Protein AF-A0A154MP81-F1 (afdb_monomer)

InterPro domains:
  IPR009908 Methylamine utilisation protein, MauE [PF07291] (1-141)

Structure (mmCIF, N/CA/C/O backbone):
data_AF-A0A154MP81-F1
#
_entry.id   AF-A0A154MP81-F1
#
loop_
_atom_site.group_PDB
_atom_site.id
_atom_site.type_symbol
_atom_site.label_atom_id
_atom_site.label_alt_id
_atom_site.label_comp_id
_atom_site.label_asym_id
_atom_site.label_entity_id
_atom_site.label_seq_id
_atom_site.pdbx_PDB_ins_code
_atom_site.Cartn_x
_atom_site.Cartn_y
_atom_site.Cartn_z
_atom_site.occupancy
_atom_site.B_iso_or_equiv
_atom_site.auth_seq_id
_atom_site.auth_comp_id
_atom_site.auth_asym_id
_atom_site.auth_atom_id
_atom_site.pdbx_PDB_model_num
ATOM 1 N N . MET A 1 1 ? 5.825 -8.573 -18.920 1.00 70.44 1 MET A N 1
ATOM 2 C CA . MET A 1 1 ? 5.662 -8.966 -17.498 1.00 70.44 1 MET A CA 1
ATOM 3 C C . MET A 1 1 ? 6.400 -8.039 -16.532 1.00 70.44 1 MET A C 1
ATOM 5 O O . MET A 1 1 ? 5.800 -7.640 -15.541 1.00 70.44 1 MET A O 1
ATOM 9 N N . ALA A 1 2 ? 7.624 -7.588 -16.840 1.00 75.81 2 ALA A N 1
ATOM 10 C CA . ALA A 1 2 ? 8.354 -6.609 -16.018 1.00 75.81 2 ALA A CA 1
ATOM 11 C C . ALA A 1 2 ? 7.554 -5.317 -15.723 1.00 75.81 2 ALA A C 1
ATOM 13 O O . ALA A 1 2 ? 7.508 -4.859 -14.582 1.00 75.81 2 ALA A O 1
ATOM 14 N N . TYR A 1 3 ? 6.820 -4.788 -16.708 1.00 82.56 3 TYR A N 1
ATOM 15 C CA . TYR A 1 3 ? 5.994 -3.582 -16.540 1.00 82.56 3 TYR A CA 1
ATOM 16 C C . TYR A 1 3 ? 4.878 -3.734 -15.495 1.00 82.56 3 TYR A C 1
ATOM 18 O O . TYR A 1 3 ? 4.596 -2.792 -14.761 1.00 82.56 3 TYR A O 1
ATOM 26 N N . VAL A 1 4 ? 4.285 -4.928 -15.369 1.00 83.44 4 VAL A N 1
ATOM 27 C CA . VAL A 1 4 ? 3.242 -5.212 -14.365 1.00 83.44 4 VAL A CA 1
ATOM 28 C C . VAL A 1 4 ? 3.833 -5.171 -12.958 1.00 83.44 4 VAL A C 1
ATOM 30 O O . VAL A 1 4 ? 3.232 -4.588 -12.059 1.00 83.44 4 VAL A O 1
ATOM 33 N N . SER A 1 5 ? 5.035 -5.726 -12.769 1.00 81.75 5 SER A N 1
ATOM 34 C CA . SER A 1 5 ? 5.730 -5.644 -11.480 1.00 81.75 5 SER A CA 1
ATOM 35 C C . SER A 1 5 ? 6.155 -4.216 -11.128 1.00 81.75 5 SER A C 1
ATOM 37 O O . SER A 1 5 ? 6.008 -3.818 -9.979 1.00 81.75 5 SER A O 1
ATOM 39 N N . VAL A 1 6 ? 6.592 -3.411 -12.106 1.00 84.81 6 VAL A N 1
ATOM 40 C CA . VAL A 1 6 ? 6.926 -1.991 -11.889 1.00 84.81 6 VAL A CA 1
ATOM 41 C C . VAL A 1 6 ? 5.684 -1.198 -11.491 1.00 84.81 6 VAL A C 1
ATOM 43 O O . VAL A 1 6 ? 5.717 -0.470 -10.500 1.00 84.81 6 VAL A O 1
ATOM 46 N N . PHE A 1 7 ? 4.578 -1.383 -12.216 1.00 87.50 7 PHE A N 1
ATOM 47 C CA . PHE A 1 7 ? 3.288 -0.779 -11.892 1.00 87.50 7 PHE A CA 1
ATOM 48 C C . PHE A 1 7 ? 2.837 -1.149 -10.472 1.00 87.50 7 PHE A C 1
ATOM 50 O O . PHE A 1 7 ? 2.514 -0.262 -9.682 1.00 87.50 7 PHE A O 1
ATOM 57 N N . ALA A 1 8 ? 2.860 -2.441 -10.126 1.00 86.56 8 ALA A N 1
ATOM 58 C CA . ALA A 1 8 ? 2.446 -2.926 -8.812 1.00 86.56 8 ALA A CA 1
ATOM 59 C C . ALA A 1 8 ? 3.336 -2.369 -7.690 1.00 86.56 8 ALA A C 1
ATOM 61 O O . ALA A 1 8 ? 2.818 -1.878 -6.689 1.00 86.56 8 ALA A O 1
ATOM 62 N N . SER A 1 9 ? 4.660 -2.376 -7.868 1.00 85.62 9 SER A N 1
ATOM 63 C CA . SER A 1 9 ? 5.605 -1.830 -6.888 1.00 85.62 9 SER A CA 1
ATOM 64 C C . SER A 1 9 ? 5.424 -0.327 -6.685 1.00 85.62 9 SER A C 1
ATOM 66 O O . SER A 1 9 ? 5.384 0.127 -5.541 1.00 85.62 9 SER A O 1
ATOM 68 N N . ALA A 1 10 ? 5.267 0.441 -7.767 1.00 86.69 10 ALA A N 1
ATOM 69 C CA . ALA A 1 10 ? 5.036 1.881 -7.692 1.00 86.69 10 ALA A CA 1
ATOM 70 C C . ALA A 1 10 ? 3.702 2.199 -7.002 1.00 86.69 10 ALA A C 1
ATOM 72 O O . ALA A 1 10 ? 3.657 3.017 -6.083 1.00 86.69 10 ALA A O 1
ATOM 73 N N . LEU A 1 11 ? 2.626 1.511 -7.394 1.00 87.06 11 LEU A N 1
ATOM 74 C CA . LEU A 1 11 ? 1.298 1.710 -6.825 1.00 87.06 11 LEU A CA 1
ATOM 75 C C . LEU A 1 11 ? 1.266 1.334 -5.339 1.00 87.06 11 LEU A C 1
ATOM 77 O O . LEU A 1 11 ? 0.904 2.158 -4.501 1.00 87.06 11 LEU A O 1
ATOM 81 N N . CYS A 1 12 ? 1.671 0.111 -4.987 1.00 86.62 12 CYS A N 1
ATOM 82 C CA . CYS A 1 12 ? 1.646 -0.366 -3.604 1.00 86.62 12 CYS A CA 1
ATOM 83 C C . CYS A 1 12 ? 2.613 0.425 -2.715 1.00 86.62 12 CYS A C 1
ATOM 85 O O . CYS A 1 12 ? 2.244 0.804 -1.602 1.00 86.62 12 CYS A O 1
ATOM 87 N N . GLY A 1 13 ? 3.821 0.716 -3.208 1.00 85.81 13 GLY A N 1
ATOM 88 C CA . GLY A 1 13 ? 4.826 1.493 -2.487 1.00 85.81 13 GLY A CA 1
ATOM 89 C C . GLY A 1 13 ? 4.348 2.908 -2.175 1.00 85.81 13 GLY A C 1
ATOM 90 O O . GLY A 1 13 ? 4.430 3.340 -1.025 1.00 85.81 13 GLY A O 1
ATOM 91 N N . LEU A 1 14 ? 3.774 3.609 -3.158 1.00 84.88 14 LEU A N 1
ATOM 92 C CA . LEU A 1 14 ? 3.288 4.975 -2.964 1.00 84.88 14 LEU A CA 1
ATOM 93 C C . LEU A 1 14 ? 2.066 5.024 -2.039 1.00 84.88 14 LEU A C 1
ATOM 95 O O . LEU A 1 14 ? 1.990 5.884 -1.162 1.00 84.88 14 LEU A O 1
ATOM 99 N N . VAL A 1 15 ? 1.137 4.075 -2.177 1.00 84.88 15 VAL A N 1
ATOM 100 C CA . VAL A 1 15 ? -0.033 3.956 -1.295 1.00 84.88 15 VAL A CA 1
ATOM 101 C C . VAL A 1 15 ? 0.391 3.732 0.162 1.00 84.88 15 VAL A C 1
ATOM 103 O O . VAL A 1 15 ? -0.112 4.415 1.058 1.00 84.88 15 VAL A O 1
ATOM 106 N N . LEU A 1 16 ? 1.340 2.822 0.410 1.00 84.19 16 LEU A N 1
ATOM 107 C CA . LEU A 1 16 ? 1.868 2.554 1.752 1.00 84.19 16 LEU A CA 1
ATOM 108 C C . LEU A 1 16 ? 2.657 3.742 2.305 1.00 84.19 16 LEU A C 1
ATOM 110 O O . LEU A 1 16 ? 2.504 4.076 3.478 1.00 84.19 16 LEU A O 1
ATOM 114 N N . LEU A 1 17 ? 3.427 4.438 1.466 1.00 84.00 17 LEU A N 1
ATOM 115 C CA . LEU A 1 17 ? 4.149 5.642 1.870 1.00 84.00 17 LEU A CA 1
ATOM 116 C C . LEU A 1 17 ? 3.189 6.760 2.294 1.00 84.00 17 LEU A C 1
ATOM 118 O O . LEU A 1 17 ? 3.349 7.333 3.370 1.00 84.00 17 LEU A O 1
ATOM 122 N N . ILE A 1 18 ? 2.165 7.050 1.486 1.00 81.69 18 ILE A N 1
ATOM 123 C CA . ILE A 1 18 ? 1.143 8.058 1.806 1.00 81.69 18 ILE A CA 1
ATOM 124 C C . ILE A 1 18 ? 0.401 7.672 3.090 1.00 81.69 18 ILE A C 1
ATOM 126 O O . ILE A 1 18 ? 0.155 8.524 3.950 1.00 81.69 18 ILE A O 1
ATOM 130 N N . SER A 1 19 ? 0.081 6.386 3.239 1.00 80.31 19 SER A N 1
ATOM 131 C CA . SER A 1 19 ? -0.560 5.830 4.427 1.00 80.31 19 SER A CA 1
ATOM 132 C C . SER A 1 19 ? 0.302 6.001 5.683 1.00 80.31 19 SER A C 1
ATOM 134 O O . SER A 1 19 ? -0.215 6.423 6.721 1.00 80.31 19 SER A O 1
ATOM 136 N N . ALA A 1 20 ? 1.607 5.737 5.597 1.00 78.81 20 ALA A N 1
ATOM 137 C CA . ALA A 1 20 ? 2.544 5.889 6.705 1.00 78.81 20 ALA A CA 1
ATOM 138 C C . ALA A 1 20 ? 2.737 7.365 7.066 1.00 78.81 20 ALA A C 1
ATOM 140 O O . ALA A 1 20 ? 2.525 7.759 8.215 1.00 78.81 20 ALA A O 1
ATOM 141 N N . VAL A 1 21 ? 3.048 8.207 6.072 1.00 79.62 21 VAL A N 1
ATOM 142 C CA . VAL A 1 21 ? 3.258 9.654 6.234 1.00 79.62 21 VAL A CA 1
ATOM 143 C C . VAL A 1 21 ? 2.037 10.319 6.869 1.00 79.62 21 VAL A C 1
ATOM 145 O O . VAL A 1 21 ? 2.186 11.145 7.769 1.00 79.62 21 VAL A O 1
ATOM 148 N N . SER A 1 22 ? 0.827 9.920 6.477 1.00 72.25 22 SER A N 1
ATOM 149 C CA . SER A 1 22 ? -0.418 10.420 7.076 1.00 72.25 22 SER A CA 1
ATOM 150 C C . SER A 1 22 ? -0.569 10.074 8.563 1.00 72.25 22 SER A C 1
ATOM 152 O O . SER A 1 22 ? -1.204 10.833 9.294 1.00 72.25 22 SER A O 1
ATOM 154 N N . LYS A 1 23 ? 0.028 8.972 9.041 1.00 69.19 23 LYS A N 1
ATOM 155 C CA . LYS A 1 23 ? -0.012 8.566 10.458 1.00 69.19 23 LYS A CA 1
ATOM 156 C C . LYS A 1 23 ? 1.062 9.250 11.302 1.00 69.19 23 LYS A C 1
ATOM 158 O O . LYS A 1 23 ? 0.795 9.572 12.456 1.00 69.19 23 LYS A O 1
ATOM 163 N N . VAL A 1 24 ? 2.253 9.500 10.748 1.00 74.19 24 VAL A N 1
ATOM 164 C CA . VAL A 1 24 ? 3.343 10.189 11.473 1.00 74.19 24 VAL A CA 1
ATOM 165 C C . VAL A 1 24 ? 3.254 11.715 11.422 1.00 74.19 24 VAL A C 1
ATOM 167 O O . VAL A 1 24 ? 3.798 12.375 12.304 1.00 74.19 24 VAL A O 1
ATOM 170 N N . ARG A 1 25 ? 2.528 12.297 10.456 1.00 69.94 25 ARG A N 1
ATOM 171 C CA . ARG A 1 25 ? 2.381 13.759 10.314 1.00 69.94 25 ARG A CA 1
ATOM 172 C C . ARG A 1 25 ? 1.660 14.460 11.470 1.00 69.94 25 ARG A C 1
ATOM 174 O O . ARG A 1 25 ? 1.731 15.682 11.553 1.00 69.94 25 ARG A O 1
ATOM 181 N N . GLY A 1 26 ? 0.983 13.740 12.367 1.00 65.69 26 GLY A N 1
ATOM 182 C CA . GLY A 1 26 ? 0.300 14.359 13.503 1.00 65.69 26 GLY A CA 1
ATOM 183 C C . GLY A 1 26 ? 0.170 13.434 14.707 1.00 65.69 26 GLY A C 1
ATOM 184 O O . GLY A 1 26 ? -0.392 12.347 14.605 1.00 65.69 26 GLY A O 1
ATOM 185 N N . LYS A 1 27 ? 0.606 13.905 15.884 1.00 61.53 27 LYS A N 1
ATOM 186 C CA . LYS A 1 27 ? 0.455 13.174 17.158 1.00 61.53 27 LYS A CA 1
ATOM 187 C C . LYS A 1 27 ? -1.009 12.824 17.458 1.00 61.53 27 LYS A C 1
ATOM 189 O O . LYS A 1 27 ? -1.285 11.733 17.945 1.00 61.53 27 LYS A O 1
ATOM 194 N N . ALA A 1 28 ? -1.939 13.721 17.120 1.00 63.25 28 ALA A N 1
ATOM 195 C CA . ALA A 1 28 ? -3.377 13.485 17.252 1.00 63.25 28 ALA A CA 1
ATOM 196 C C . ALA A 1 28 ? -3.872 12.371 16.312 1.00 63.25 28 ALA A C 1
ATOM 198 O O . ALA A 1 28 ? -4.587 11.477 16.753 1.00 63.25 28 ALA A O 1
ATOM 199 N N . ALA A 1 29 ? -3.425 12.365 15.051 1.00 64.19 29 ALA A N 1
ATOM 200 C CA . ALA A 1 29 ? -3.782 11.330 14.079 1.00 64.19 29 ALA A CA 1
ATOM 201 C C . ALA A 1 29 ? -3.264 9.945 14.503 1.00 64.19 29 ALA A C 1
ATOM 203 O O . ALA A 1 29 ? -3.983 8.951 14.399 1.00 64.19 29 ALA A O 1
ATOM 204 N N . TYR A 1 30 ? -2.046 9.886 15.050 1.00 65.94 30 TYR A N 1
ATOM 205 C CA . TYR A 1 30 ? -1.486 8.655 15.601 1.00 65.94 30 TYR A CA 1
ATOM 206 C C . TYR A 1 30 ? -2.262 8.164 16.832 1.00 65.94 30 TYR A C 1
ATOM 208 O O . TYR A 1 30 ? -2.619 6.990 16.902 1.00 65.94 30 TYR A O 1
ATOM 216 N N . ALA A 1 31 ? -2.577 9.050 17.783 1.00 64.44 31 ALA A N 1
ATOM 217 C CA . ALA A 1 31 ? -3.356 8.693 18.970 1.00 64.44 31 ALA A CA 1
ATOM 218 C C . ALA A 1 31 ? -4.760 8.175 18.609 1.00 64.44 31 ALA A C 1
ATOM 220 O O . ALA A 1 31 ? -5.227 7.192 19.181 1.00 64.44 31 ALA A O 1
ATOM 221 N N . GLU A 1 32 ? -5.409 8.782 17.615 1.00 67.38 32 GLU A N 1
ATOM 222 C CA . GLU A 1 32 ? -6.708 8.329 17.116 1.00 67.38 32 GLU A CA 1
ATOM 223 C C . GLU A 1 32 ? -6.633 6.992 16.361 1.00 67.38 32 GLU A C 1
ATOM 225 O O . GLU A 1 32 ? -7.569 6.196 16.445 1.00 67.38 32 GLU A O 1
ATOM 230 N N . PHE A 1 33 ? -5.535 6.710 15.650 1.00 66.50 33 PHE A N 1
ATOM 231 C CA . PHE A 1 33 ? -5.289 5.391 15.058 1.00 66.50 33 PHE A CA 1
ATOM 232 C C . PHE A 1 33 ? -5.111 4.322 16.139 1.00 66.50 33 PHE A C 1
ATOM 234 O O . PHE A 1 33 ? -5.764 3.286 16.099 1.00 66.50 33 PHE A O 1
ATOM 241 N N . VAL A 1 34 ? -4.291 4.594 17.155 1.00 71.62 34 VAL A N 1
ATOM 242 C CA . VAL A 1 34 ? -4.112 3.697 18.306 1.00 71.62 34 VAL A CA 1
ATOM 243 C C . VAL A 1 34 ? -5.459 3.436 18.994 1.00 71.62 34 VAL A C 1
ATOM 245 O O . VAL A 1 34 ? -5.765 2.297 19.330 1.00 71.62 34 VAL A O 1
ATOM 248 N N . ALA A 1 35 ? -6.311 4.454 19.132 1.00 68.69 35 ALA A N 1
ATOM 249 C CA . ALA A 1 35 ? -7.639 4.309 19.724 1.00 68.69 35 ALA A CA 1
ATOM 250 C C . ALA A 1 35 ? -8.613 3.445 18.896 1.00 68.69 35 ALA A C 1
ATOM 252 O O . ALA A 1 35 ? -9.564 2.909 19.464 1.00 68.69 35 ALA A O 1
ATOM 253 N N . SER A 1 36 ? -8.398 3.271 17.584 1.00 67.25 36 SER A N 1
ATOM 254 C CA . SER A 1 36 ? -9.265 2.441 16.733 1.00 67.25 36 SER A CA 1
ATOM 255 C C . SER A 1 36 ? -8.860 0.963 16.689 1.00 67.25 36 SER A C 1
ATOM 257 O O . SER A 1 36 ? -9.697 0.112 16.392 1.00 67.25 36 SER A O 1
ATOM 259 N N . VAL A 1 37 ? -7.616 0.626 17.049 1.00 70.50 37 VAL A N 1
ATOM 260 C CA . VAL A 1 37 ? -7.081 -0.752 17.050 1.00 70.50 37 VAL A CA 1
ATOM 261 C C . VAL A 1 37 ? -7.909 -1.747 17.892 1.00 70.50 37 VAL A C 1
ATOM 263 O O . VAL A 1 37 ? -8.162 -2.853 17.406 1.00 70.50 37 VAL A O 1
ATOM 266 N N . PRO A 1 38 ? -8.413 -1.406 19.098 1.00 72.38 38 PRO A N 1
ATOM 267 C CA . PRO A 1 38 ? -9.219 -2.336 19.893 1.00 72.38 38 PRO A CA 1
ATOM 268 C C . PRO A 1 38 ? -10.532 -2.750 19.216 1.00 72.38 38 PRO A C 1
ATOM 270 O O . PRO A 1 38 ? -11.011 -3.861 19.440 1.00 72.38 38 PRO A O 1
ATOM 273 N N . ALA A 1 39 ? -11.089 -1.910 18.332 1.00 66.94 39 ALA A N 1
ATOM 274 C CA . ALA A 1 39 ? -12.310 -2.225 17.585 1.00 66.94 39 ALA A CA 1
ATOM 275 C C . ALA A 1 39 ? -12.126 -3.395 16.596 1.00 66.94 39 ALA A C 1
ATOM 277 O O . ALA A 1 39 ? -13.109 -3.993 16.153 1.00 66.94 39 ALA A O 1
ATOM 278 N N . PHE A 1 40 ? -10.874 -3.757 16.292 1.00 63.31 40 PHE A N 1
ATOM 279 C CA . PHE A 1 40 ? -10.507 -4.915 15.475 1.00 63.31 40 PHE A CA 1
ATOM 280 C C . PHE A 1 40 ? -10.268 -6.192 16.303 1.00 63.31 40 PHE A C 1
ATOM 282 O O . PHE A 1 40 ? -9.908 -7.228 15.747 1.00 63.31 40 PHE A O 1
ATOM 289 N N . GLY A 1 41 ? -10.499 -6.152 17.622 1.00 66.88 41 GLY A N 1
ATOM 290 C CA . GLY A 1 41 ? -10.339 -7.302 18.517 1.00 66.88 41 GLY A CA 1
ATOM 291 C C . GLY A 1 41 ? -8.914 -7.502 19.040 1.00 66.88 41 GLY A C 1
ATOM 292 O O . GLY A 1 41 ? -8.613 -8.559 19.592 1.00 66.88 41 GLY A O 1
ATOM 293 N N . VAL A 1 42 ? -8.041 -6.503 18.883 1.00 69.31 42 VAL A N 1
ATOM 294 C CA . VAL A 1 42 ? -6.699 -6.505 19.475 1.00 69.31 42 VAL A CA 1
ATOM 295 C C . VAL A 1 42 ? -6.802 -6.073 20.944 1.00 69.31 42 VAL A C 1
ATOM 297 O O . VAL A 1 42 ? -7.385 -5.024 21.229 1.00 69.31 42 VAL A O 1
ATOM 300 N N . PRO A 1 43 ? -6.247 -6.835 21.904 1.00 74.94 43 PRO A N 1
ATOM 301 C CA . PRO A 1 43 ? -6.280 -6.444 23.309 1.00 74.94 43 PRO A CA 1
ATOM 302 C C . PRO A 1 43 ? -5.542 -5.117 23.538 1.00 74.94 43 PRO A C 1
ATOM 304 O O . PRO A 1 43 ? -4.444 -4.930 23.016 1.00 74.94 43 PRO A O 1
ATOM 307 N N . ALA A 1 44 ? -6.086 -4.242 24.393 1.00 73.62 44 ALA A N 1
ATOM 308 C CA . ALA A 1 44 ? -5.569 -2.886 24.641 1.00 73.62 44 ALA A CA 1
ATOM 309 C C . ALA A 1 44 ? -4.066 -2.823 24.991 1.00 73.62 44 ALA A C 1
ATOM 311 O O . ALA A 1 44 ? -3.381 -1.866 24.642 1.00 73.62 44 ALA A O 1
ATOM 312 N N . ARG A 1 45 ? -3.536 -3.876 25.627 1.00 75.50 45 ARG A N 1
ATOM 313 C CA . ARG A 1 45 ? -2.111 -4.021 25.973 1.00 75.50 45 ARG A CA 1
ATOM 314 C C . ARG A 1 45 ? -1.176 -4.134 24.756 1.00 75.50 45 ARG A C 1
ATOM 316 O O . ARG A 1 45 ? -0.021 -3.740 24.843 1.00 75.50 45 ARG A O 1
ATOM 323 N N . TRP A 1 46 ? -1.667 -4.650 23.627 1.00 77.38 46 TRP A N 1
ATOM 324 C CA . TRP A 1 46 ? -0.892 -4.844 22.390 1.00 77.38 46 TRP A CA 1
ATOM 325 C C . TRP A 1 46 ? -1.094 -3.714 21.380 1.00 77.38 46 TRP A C 1
ATOM 327 O O . TRP A 1 46 ? -0.295 -3.551 20.463 1.00 77.38 46 TRP A O 1
ATOM 337 N N . THR A 1 47 ? -2.129 -2.901 21.567 1.00 77.06 47 THR A N 1
ATOM 338 C CA . THR A 1 47 ? -2.506 -1.777 20.708 1.00 77.06 47 THR A CA 1
ATOM 339 C C . THR A 1 47 ? -1.359 -0.819 20.338 1.00 77.06 47 THR A C 1
ATOM 341 O O . THR A 1 47 ? -1.168 -0.581 19.143 1.00 77.06 47 THR A O 1
ATOM 344 N N . PRO A 1 48 ? -0.547 -0.288 21.278 1.00 73.75 48 PRO A N 1
ATOM 345 C CA . PRO A 1 48 ? 0.540 0.625 20.915 1.00 73.75 48 PRO A CA 1
ATOM 346 C C . PRO A 1 48 ? 1.680 -0.077 20.166 1.00 73.75 48 PRO A C 1
ATOM 348 O O . PRO A 1 48 ? 2.316 0.539 19.312 1.00 73.75 48 PRO A O 1
ATOM 351 N N . LEU A 1 49 ? 1.936 -1.355 20.462 1.00 78.44 49 LEU A N 1
ATOM 352 C CA . LEU A 1 49 ? 2.949 -2.142 19.760 1.00 78.44 49 LEU A CA 1
ATOM 353 C C . LEU A 1 49 ? 2.494 -2.449 18.333 1.00 78.44 49 LEU A C 1
ATOM 355 O O . LEU A 1 49 ? 3.245 -2.218 17.392 1.00 78.44 49 LEU A O 1
ATOM 359 N N . PHE A 1 50 ? 1.244 -2.883 18.166 1.00 77.25 50 PHE A N 1
ATOM 360 C CA . PHE A 1 50 ? 0.645 -3.150 16.862 1.00 77.25 50 PHE A CA 1
ATOM 361 C C . PHE A 1 50 ? 0.667 -1.904 15.972 1.00 77.25 50 PHE A C 1
ATOM 363 O O . PHE A 1 50 ? 1.047 -1.983 14.805 1.00 77.25 50 PHE A O 1
ATOM 370 N N . ALA A 1 51 ? 0.342 -0.735 16.535 1.00 76.00 51 ALA A N 1
ATOM 371 C CA . ALA A 1 51 ? 0.395 0.527 15.808 1.00 76.00 51 ALA A CA 1
ATOM 372 C C . ALA A 1 51 ? 1.814 0.874 15.326 1.00 76.00 51 ALA A C 1
ATOM 374 O O . ALA A 1 51 ? 1.991 1.206 14.154 1.00 76.00 51 ALA A O 1
ATOM 375 N N . LYS A 1 52 ? 2.829 0.739 16.192 1.00 76.62 52 LYS A N 1
ATOM 376 C CA . LYS A 1 52 ? 4.237 0.959 15.816 1.00 76.62 52 LYS A CA 1
ATOM 377 C C . LYS A 1 52 ? 4.702 -0.022 14.744 1.00 76.62 52 LYS A C 1
ATOM 379 O O . LYS A 1 52 ? 5.289 0.405 13.757 1.00 76.62 52 LYS A O 1
ATOM 384 N N . VAL A 1 53 ? 4.420 -1.312 14.928 1.00 81.62 53 VAL A N 1
ATOM 385 C CA . VAL A 1 53 ? 4.798 -2.371 13.980 1.00 81.62 53 VAL A CA 1
ATOM 386 C C . VAL A 1 53 ? 4.148 -2.136 12.622 1.00 81.62 53 VAL A C 1
ATOM 388 O O . VAL A 1 53 ? 4.819 -2.263 11.607 1.00 81.62 53 VAL A O 1
ATOM 391 N N . THR A 1 54 ? 2.879 -1.726 12.592 1.00 79.94 54 THR A N 1
ATOM 392 C CA . THR A 1 54 ? 2.174 -1.435 11.336 1.00 79.94 54 THR A CA 1
ATOM 393 C C . THR A 1 54 ? 2.825 -0.269 10.597 1.00 79.94 54 THR A C 1
ATOM 395 O O . THR A 1 54 ? 3.150 -0.406 9.426 1.00 79.94 54 THR A O 1
ATOM 398 N N . VAL A 1 55 ? 3.090 0.849 11.282 1.00 80.25 55 VAL A N 1
ATOM 399 C CA . VAL A 1 55 ? 3.750 2.016 10.667 1.00 80.25 55 VAL A CA 1
ATOM 400 C C . VAL A 1 55 ? 5.162 1.668 10.190 1.00 80.25 55 VAL A C 1
ATOM 402 O O . VAL A 1 55 ? 5.557 2.053 9.092 1.00 80.25 55 VAL A O 1
ATOM 405 N N . ALA A 1 56 ? 5.922 0.922 10.994 1.00 83.62 56 ALA A N 1
ATOM 406 C CA . ALA A 1 56 ? 7.257 0.473 10.618 1.00 83.62 56 ALA A CA 1
ATOM 407 C C . ALA A 1 56 ? 7.214 -0.447 9.389 1.00 83.62 56 ALA A C 1
ATOM 409 O O . ALA A 1 56 ? 8.002 -0.262 8.467 1.00 83.62 56 ALA A O 1
ATOM 410 N N . ALA A 1 57 ? 6.267 -1.388 9.340 1.00 83.25 57 ALA A N 1
ATOM 411 C CA . ALA A 1 57 ? 6.066 -2.259 8.189 1.00 83.25 57 ALA A CA 1
ATOM 412 C C . ALA A 1 57 ? 5.700 -1.455 6.934 1.00 83.25 57 ALA A C 1
ATOM 414 O O . ALA A 1 57 ? 6.303 -1.671 5.889 1.00 83.25 57 ALA A O 1
ATOM 415 N N . GLU A 1 58 ? 4.785 -0.486 7.030 1.00 85.75 58 GLU A N 1
ATOM 416 C CA . GLU A 1 58 ? 4.423 0.391 5.907 1.00 85.75 58 GLU A CA 1
ATOM 417 C C . GLU A 1 58 ? 5.649 1.137 5.351 1.00 85.75 58 GLU A C 1
ATOM 419 O O . GLU A 1 58 ? 5.866 1.141 4.139 1.00 85.75 58 GLU A O 1
ATOM 424 N N . PHE A 1 59 ? 6.491 1.702 6.226 1.00 85.44 59 PHE A N 1
ATOM 425 C CA . PHE A 1 59 ? 7.731 2.373 5.821 1.00 85.44 59 PHE A CA 1
ATOM 426 C C . PHE A 1 59 ? 8.744 1.420 5.194 1.00 85.44 59 PHE A C 1
ATOM 428 O O . PHE A 1 59 ? 9.307 1.743 4.153 1.00 85.44 59 PHE A O 1
ATOM 435 N N . LEU A 1 60 ? 8.980 0.259 5.806 1.00 86.12 60 LEU A N 1
ATOM 436 C CA . LEU A 1 60 ? 9.946 -0.722 5.308 1.00 86.12 60 LEU A CA 1
ATOM 437 C C . LEU A 1 60 ? 9.535 -1.266 3.939 1.00 86.12 60 LEU A C 1
ATOM 439 O O . LEU A 1 60 ? 10.368 -1.375 3.040 1.00 86.12 60 LEU A O 1
ATOM 443 N N . ILE A 1 61 ? 8.247 -1.559 3.756 1.00 86.69 61 ILE A N 1
ATOM 444 C CA . ILE A 1 61 ? 7.713 -2.034 2.479 1.00 86.69 61 ILE A CA 1
ATOM 445 C C . ILE A 1 61 ? 7.829 -0.934 1.421 1.00 86.69 61 ILE A C 1
ATOM 447 O O . ILE A 1 61 ? 8.332 -1.197 0.331 1.00 86.69 61 ILE A O 1
ATOM 451 N N . ALA A 1 62 ? 7.441 0.307 1.736 1.00 86.19 62 ALA A N 1
ATOM 452 C CA . ALA A 1 62 ? 7.580 1.430 0.809 1.00 86.19 62 ALA A CA 1
ATOM 453 C C . ALA A 1 62 ? 9.049 1.702 0.437 1.00 86.19 62 ALA A C 1
ATOM 455 O O . ALA A 1 62 ? 9.368 1.866 -0.740 1.00 86.19 62 ALA A O 1
ATOM 456 N N . ALA A 1 63 ? 9.953 1.684 1.420 1.00 85.44 63 ALA A N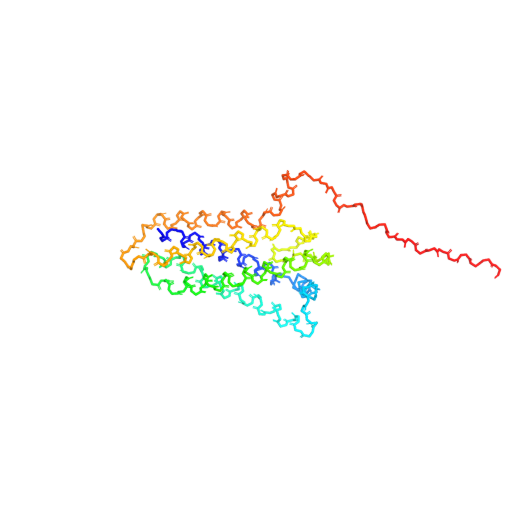 1
ATOM 457 C CA . ALA A 1 63 ? 11.390 1.855 1.219 1.00 85.44 63 ALA A CA 1
ATOM 458 C C . ALA A 1 63 ? 12.020 0.710 0.413 1.00 85.44 63 ALA A C 1
ATOM 460 O O . ALA A 1 63 ? 13.033 0.924 -0.242 1.00 85.44 63 ALA A O 1
ATOM 461 N N . SER A 1 64 ? 11.419 -0.481 0.422 1.00 83.50 64 SER A N 1
ATOM 462 C CA . SER A 1 64 ? 11.856 -1.609 -0.409 1.00 83.50 64 SER A CA 1
ATOM 463 C C . SER A 1 64 ? 11.309 -1.505 -1.838 1.00 83.50 64 SER A C 1
ATOM 465 O O . SER A 1 64 ? 12.037 -1.714 -2.806 1.00 83.50 64 SER A O 1
ATOM 467 N N . LEU A 1 65 ? 10.033 -1.137 -1.992 1.00 82.88 65 LEU A N 1
ATOM 468 C CA . LEU A 1 65 ? 9.354 -1.093 -3.289 1.00 82.88 65 LEU A CA 1
ATOM 469 C C . LEU A 1 65 ? 9.781 0.100 -4.156 1.00 82.88 65 LEU A C 1
ATOM 471 O O . LEU A 1 65 ? 9.964 -0.071 -5.362 1.00 82.88 65 LEU A O 1
ATOM 475 N N . MET A 1 66 ? 9.994 1.283 -3.571 1.00 81.75 66 MET A N 1
ATOM 476 C CA . MET A 1 66 ? 10.318 2.499 -4.331 1.00 81.75 66 MET A CA 1
ATOM 477 C C . MET A 1 66 ? 11.657 2.405 -5.088 1.00 81.75 66 MET A C 1
ATOM 479 O O . MET A 1 66 ? 11.662 2.633 -6.300 1.00 81.75 66 MET A O 1
ATOM 483 N N . PRO A 1 67 ? 12.781 2.003 -4.460 1.00 80.94 67 PRO A N 1
ATOM 484 C CA . PRO A 1 67 ? 14.037 1.803 -5.178 1.00 80.94 67 PRO A CA 1
ATOM 485 C C . PRO A 1 67 ? 13.952 0.639 -6.162 1.00 80.94 67 PRO A C 1
ATOM 487 O O . PRO A 1 67 ? 14.572 0.687 -7.220 1.00 80.94 67 PRO A O 1
ATOM 490 N N . SER A 1 68 ? 13.159 -0.393 -5.852 1.00 78.31 68 SER A N 1
ATOM 491 C CA . SER A 1 68 ? 13.018 -1.558 -6.727 1.00 78.31 68 SER A CA 1
ATOM 492 C C . SER A 1 68 ? 12.375 -1.221 -8.078 1.00 78.31 68 SER A C 1
ATOM 494 O O . SER A 1 68 ? 12.761 -1.800 -9.089 1.00 78.31 68 SER A O 1
ATOM 496 N N . ALA A 1 69 ? 11.464 -0.239 -8.119 1.00 72.56 69 ALA A N 1
ATOM 497 C CA . ALA A 1 69 ? 10.882 0.255 -9.365 1.00 72.56 69 ALA A CA 1
ATOM 498 C C . ALA A 1 69 ? 11.921 0.991 -10.231 1.00 72.56 69 ALA A C 1
ATOM 500 O O . ALA A 1 69 ? 11.948 0.803 -11.444 1.00 72.56 69 ALA A O 1
ATOM 501 N N . ALA A 1 70 ? 12.815 1.771 -9.612 1.00 74.62 70 ALA A N 1
ATOM 502 C CA . ALA A 1 70 ? 13.904 2.458 -10.313 1.00 74.62 70 ALA A CA 1
ATOM 503 C C . ALA A 1 70 ? 14.998 1.484 -10.792 1.00 74.62 70 ALA A C 1
ATOM 505 O O . ALA A 1 70 ? 15.539 1.628 -11.885 1.00 74.62 70 ALA A O 1
ATOM 506 N N . LEU A 1 71 ? 15.288 0.455 -9.993 1.00 75.56 71 LEU A N 1
ATOM 507 C CA . LEU A 1 71 ? 16.280 -0.587 -10.280 1.00 75.56 71 LEU A CA 1
ATOM 508 C C . LEU A 1 71 ? 15.752 -1.696 -11.205 1.00 75.56 71 LEU A C 1
ATOM 510 O O . LEU A 1 71 ? 16.477 -2.643 -11.508 1.00 75.56 71 LEU A O 1
ATOM 514 N N . ALA A 1 72 ? 14.501 -1.609 -11.664 1.00 71.06 72 ALA A N 1
ATOM 515 C CA . ALA A 1 72 ? 13.923 -2.600 -12.567 1.00 71.06 72 ALA A CA 1
ATOM 516 C C . ALA A 1 72 ? 14.650 -2.640 -13.923 1.00 71.06 72 ALA A C 1
ATOM 518 O O . ALA A 1 72 ? 14.822 -3.717 -14.486 1.00 71.06 72 ALA A O 1
ATOM 519 N N . ALA A 1 73 ? 15.134 -1.491 -14.409 1.00 66.25 73 ALA A N 1
ATOM 520 C CA . ALA A 1 73 ? 15.874 -1.394 -15.668 1.00 66.25 73 ALA A CA 1
ATOM 521 C C . ALA A 1 73 ? 17.276 -2.033 -15.605 1.00 66.25 73 ALA A C 1
ATOM 523 O O . ALA A 1 73 ? 17.812 -2.428 -16.634 1.00 66.25 73 ALA A O 1
ATOM 524 N N . SER A 1 74 ? 17.868 -2.157 -14.411 1.00 69.12 74 SER A N 1
ATOM 525 C CA . SER A 1 74 ? 19.203 -2.740 -14.219 1.00 69.12 74 SER A CA 1
ATOM 526 C C . SER A 1 74 ? 19.182 -4.206 -13.777 1.00 69.12 74 SER A C 1
ATOM 528 O O . SER A 1 74 ? 20.241 -4.803 -13.610 1.00 69.12 74 SER A O 1
ATOM 530 N N . GLY A 1 75 ? 18.006 -4.801 -13.544 1.00 68.00 75 GLY A N 1
ATOM 531 C CA . GLY A 1 75 ? 17.856 -6.191 -13.083 1.00 68.00 75 GLY A CA 1
ATOM 532 C C . GLY A 1 75 ? 18.264 -6.445 -11.620 1.00 68.00 75 GLY A C 1
ATOM 533 O O . GLY A 1 75 ? 17.813 -7.417 -11.012 1.00 68.00 75 GLY A O 1
ATOM 534 N N . SER A 1 76 ? 19.032 -5.542 -11.004 1.00 70.19 76 SER A N 1
ATOM 535 C CA . SER A 1 76 ? 19.594 -5.673 -9.649 1.00 70.19 76 SER A CA 1
ATOM 536 C C . SER A 1 76 ? 18.576 -5.515 -8.509 1.00 70.19 76 SER A C 1
ATOM 538 O O . SER A 1 76 ? 18.900 -5.763 -7.351 1.00 70.19 76 SER A O 1
ATOM 540 N N . GLY A 1 77 ? 17.337 -5.107 -8.808 1.00 71.88 77 GLY A N 1
ATOM 541 C CA . GLY A 1 77 ? 16.286 -4.838 -7.815 1.00 71.88 77 GLY A CA 1
ATOM 542 C C . GLY A 1 77 ? 15.291 -5.976 -7.564 1.00 71.88 77 GLY A C 1
ATOM 543 O O . GLY A 1 77 ? 14.386 -5.818 -6.744 1.00 71.88 77 GLY A O 1
ATOM 544 N N . ARG A 1 78 ? 15.414 -7.116 -8.259 1.00 77.50 78 ARG A N 1
ATOM 545 C CA . ARG A 1 78 ? 14.369 -8.157 -8.291 1.00 77.50 78 ARG A CA 1
ATOM 546 C C . ARG A 1 78 ? 14.054 -8.759 -6.920 1.00 77.50 78 ARG A C 1
ATOM 548 O O . ARG A 1 78 ? 12.885 -8.873 -6.562 1.00 77.50 78 ARG A O 1
ATOM 555 N N . TRP A 1 79 ? 15.074 -9.109 -6.138 1.00 81.25 79 TRP A N 1
ATOM 556 C CA . TRP A 1 79 ? 14.881 -9.676 -4.797 1.00 81.25 79 TRP A CA 1
ATOM 557 C C . TRP A 1 79 ? 14.189 -8.698 -3.847 1.00 81.25 79 TRP A C 1
ATOM 559 O O . TRP A 1 79 ? 13.304 -9.093 -3.089 1.00 81.25 79 TRP A O 1
ATOM 569 N N . LEU A 1 80 ? 14.542 -7.413 -3.940 1.00 81.94 80 LEU A N 1
ATOM 570 C CA . LEU A 1 80 ? 13.949 -6.360 -3.124 1.00 81.94 80 LEU A CA 1
ATOM 571 C C . LE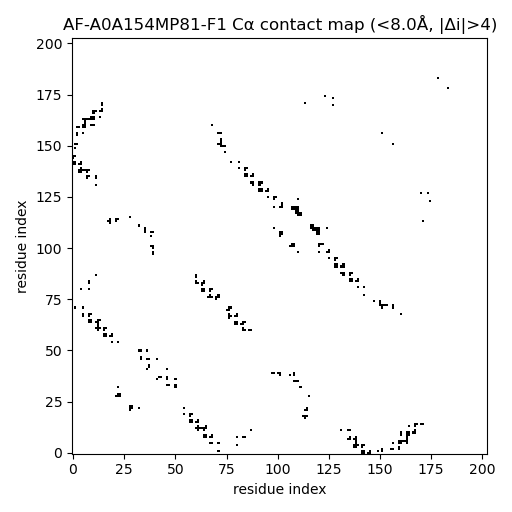U A 1 80 ? 12.480 -6.113 -3.504 1.00 81.94 80 LEU A C 1
ATOM 573 O O . LEU A 1 80 ? 11.633 -5.996 -2.620 1.00 81.94 80 LEU A O 1
ATOM 577 N N . ALA A 1 81 ? 12.166 -6.118 -4.806 1.00 81.38 81 ALA A N 1
ATOM 578 C CA . ALA A 1 81 ? 10.793 -6.044 -5.306 1.00 81.38 81 ALA A CA 1
ATOM 579 C C . ALA A 1 81 ? 9.950 -7.234 -4.827 1.00 81.38 81 ALA A C 1
ATOM 581 O O . ALA A 1 81 ? 8.853 -7.037 -4.313 1.00 81.38 81 ALA A O 1
ATOM 582 N N . MET A 1 82 ? 10.467 -8.463 -4.946 1.00 84.00 82 MET A N 1
ATOM 583 C CA . MET A 1 82 ? 9.759 -9.670 -4.507 1.00 84.00 82 MET A CA 1
ATOM 584 C C . MET A 1 82 ? 9.483 -9.646 -3.002 1.00 84.00 82 MET A C 1
ATOM 586 O O . MET A 1 82 ? 8.344 -9.854 -2.590 1.00 84.00 82 MET A O 1
ATOM 590 N N . ALA A 1 83 ? 10.495 -9.343 -2.184 1.00 86.06 83 ALA A N 1
ATOM 591 C CA . ALA A 1 83 ? 10.328 -9.231 -0.738 1.00 86.06 83 ALA A CA 1
ATOM 592 C C . ALA A 1 83 ? 9.303 -8.142 -0.377 1.00 86.06 83 ALA A C 1
ATOM 594 O O . ALA A 1 83 ? 8.393 -8.386 0.416 1.00 86.06 83 ALA A O 1
ATOM 595 N N . GLY A 1 84 ? 9.398 -6.968 -1.010 1.00 85.25 84 GLY A N 1
ATOM 596 C CA . GLY A 1 84 ? 8.450 -5.873 -0.822 1.00 85.25 84 GLY A CA 1
ATOM 597 C C . GLY A 1 84 ? 7.016 -6.248 -1.206 1.00 85.25 84 GLY A C 1
ATOM 598 O O . GLY A 1 84 ? 6.094 -5.963 -0.447 1.00 85.25 84 GLY A O 1
ATOM 599 N N . LEU A 1 85 ? 6.813 -6.928 -2.339 1.00 84.81 85 LEU A N 1
ATOM 600 C CA . LEU A 1 85 ? 5.488 -7.340 -2.817 1.00 84.81 85 LEU A CA 1
ATOM 601 C C . LEU A 1 85 ? 4.869 -8.434 -1.942 1.00 84.81 85 LEU A C 1
ATOM 603 O O . LEU A 1 85 ? 3.675 -8.372 -1.659 1.00 84.81 85 LEU A O 1
ATOM 607 N N . VAL A 1 86 ? 5.662 -9.398 -1.464 1.00 88.44 86 VAL A N 1
ATOM 608 C CA . VAL A 1 86 ? 5.194 -10.427 -0.516 1.00 88.44 86 VAL A CA 1
ATOM 609 C C . VAL A 1 86 ? 4.751 -9.784 0.795 1.00 88.44 86 VAL A C 1
ATOM 611 O O . VAL A 1 86 ? 3.661 -10.073 1.292 1.00 88.44 86 VAL A O 1
ATOM 614 N N . LEU A 1 87 ? 5.562 -8.875 1.340 1.00 86.88 87 LEU A N 1
ATOM 615 C CA . LEU A 1 87 ? 5.215 -8.150 2.560 1.00 86.88 87 LEU A CA 1
ATOM 616 C C . LEU A 1 87 ? 3.987 -7.252 2.356 1.00 86.88 87 LEU A C 1
ATOM 618 O O . LEU A 1 87 ? 3.114 -7.212 3.223 1.00 86.88 87 LEU A O 1
ATOM 622 N N . ALA A 1 88 ? 3.874 -6.583 1.204 1.00 85.25 88 ALA A N 1
ATOM 623 C CA . ALA A 1 88 ? 2.705 -5.785 0.843 1.00 85.25 88 ALA A CA 1
ATOM 624 C C . ALA A 1 88 ? 1.440 -6.649 0.754 1.00 85.25 88 ALA A C 1
ATOM 626 O O . ALA A 1 88 ? 0.423 -6.301 1.349 1.00 85.25 88 ALA A O 1
ATOM 627 N N . ALA A 1 89 ? 1.502 -7.796 0.071 1.00 86.00 89 ALA A N 1
ATOM 628 C CA . ALA A 1 89 ? 0.388 -8.733 -0.034 1.00 86.00 89 ALA A CA 1
ATOM 629 C C . ALA A 1 89 ? -0.032 -9.261 1.346 1.00 86.00 89 ALA A C 1
ATOM 631 O O . ALA A 1 89 ? -1.220 -9.269 1.666 1.00 86.00 89 ALA A O 1
ATOM 632 N N . GLY A 1 90 ? 0.929 -9.628 2.199 1.00 84.50 90 GLY A N 1
ATOM 633 C CA . GLY A 1 90 ? 0.658 -10.034 3.577 1.00 84.50 90 GLY A CA 1
ATOM 634 C C . GLY A 1 90 ? -0.033 -8.929 4.379 1.00 84.50 90 GLY A C 1
ATOM 635 O O . GLY A 1 90 ? -1.072 -9.166 4.998 1.00 84.50 90 GLY A O 1
ATOM 636 N N . LEU A 1 91 ? 0.489 -7.701 4.314 1.00 84.06 91 LEU A N 1
ATOM 637 C CA . LEU A 1 91 ? -0.088 -6.550 5.003 1.00 84.06 91 LEU A CA 1
ATOM 638 C C . LEU A 1 91 ? -1.507 -6.240 4.503 1.00 84.06 91 LEU A C 1
ATOM 640 O O . LEU A 1 91 ? -2.424 -6.107 5.314 1.00 84.06 91 LEU A O 1
ATOM 644 N N . PHE A 1 92 ? -1.725 -6.181 3.185 1.00 83.25 92 PHE A N 1
ATOM 645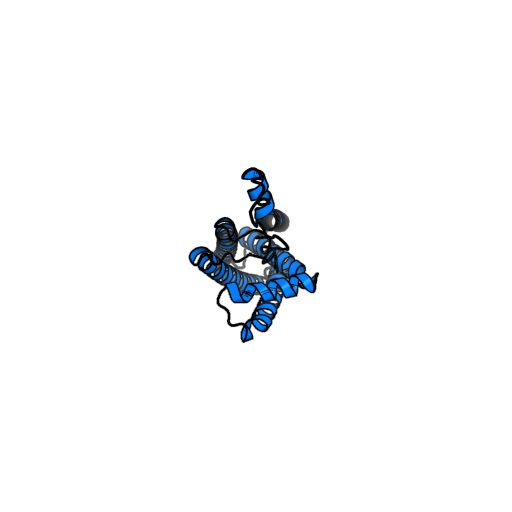 C CA . PHE A 1 92 ? -3.054 -5.964 2.608 1.00 83.25 92 PHE A CA 1
ATOM 646 C C . PHE A 1 92 ? -4.014 -7.108 2.930 1.00 83.25 92 PHE A C 1
ATOM 648 O O . PHE A 1 92 ? -5.183 -6.845 3.207 1.00 83.25 92 PHE A O 1
ATOM 655 N N . GLY A 1 93 ? -3.546 -8.356 2.971 1.00 81.00 93 GLY A N 1
ATOM 656 C CA . GLY A 1 93 ? -4.339 -9.513 3.386 1.00 81.00 93 GLY A CA 1
ATOM 657 C C . GLY A 1 93 ? -4.806 -9.403 4.837 1.00 81.00 93 GLY A C 1
ATOM 658 O O . GLY A 1 93 ? -6.002 -9.512 5.113 1.00 81.00 93 GLY A O 1
ATOM 659 N N . VAL A 1 94 ? -3.890 -9.091 5.760 1.00 80.75 94 VAL A N 1
ATOM 660 C CA . VAL A 1 94 ? -4.211 -8.870 7.181 1.00 80.75 94 VAL A CA 1
ATOM 661 C C . VAL A 1 94 ? -5.188 -7.707 7.347 1.00 80.75 94 VAL A C 1
ATOM 663 O O . VAL A 1 94 ? -6.189 -7.841 8.053 1.00 80.75 94 VAL A O 1
ATOM 666 N N . LEU A 1 95 ? -4.951 -6.584 6.663 1.00 77.62 95 LEU A N 1
ATOM 667 C CA . LEU A 1 95 ? -5.849 -5.428 6.694 1.00 77.62 95 LEU A CA 1
ATOM 668 C C . LEU A 1 95 ? -7.231 -5.764 6.120 1.00 77.62 95 LEU A C 1
ATOM 670 O O . LEU A 1 95 ? -8.242 -5.361 6.691 1.00 77.62 95 LEU A O 1
ATOM 674 N N . THR A 1 96 ? -7.299 -6.521 5.025 1.00 79.19 96 THR A N 1
ATOM 675 C CA . THR A 1 96 ? -8.564 -6.971 4.422 1.00 79.19 96 THR A CA 1
ATOM 676 C C . THR A 1 96 ? -9.342 -7.851 5.394 1.00 79.19 96 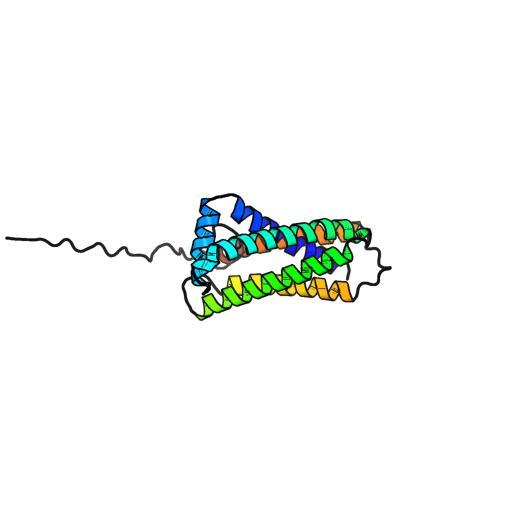THR A C 1
ATOM 678 O O . THR A 1 96 ? -10.521 -7.595 5.632 1.00 79.19 96 THR A O 1
ATOM 681 N N . ALA A 1 97 ? -8.686 -8.831 6.021 1.00 77.94 97 ALA A N 1
ATOM 682 C CA . ALA A 1 97 ? -9.310 -9.717 6.999 1.00 77.94 97 ALA A CA 1
ATOM 683 C C . ALA A 1 97 ? -9.789 -8.960 8.251 1.00 77.94 97 ALA A C 1
ATOM 685 O O . ALA A 1 97 ? -10.899 -9.196 8.733 1.00 77.94 97 ALA A O 1
ATOM 686 N N . ALA A 1 98 ? -8.989 -8.019 8.761 1.00 71.94 98 ALA A N 1
ATOM 687 C CA . ALA A 1 98 ? -9.352 -7.191 9.909 1.00 71.94 98 ALA A CA 1
ATOM 688 C C . ALA A 1 98 ? -10.569 -6.300 9.608 1.00 71.94 98 ALA A C 1
ATOM 690 O O . ALA A 1 98 ? -11.521 -6.267 10.392 1.00 71.94 98 ALA A O 1
ATOM 691 N N . VAL A 1 99 ? -10.573 -5.625 8.452 1.00 71.00 99 VAL A N 1
ATOM 692 C CA . VAL A 1 99 ? -11.692 -4.781 8.006 1.00 71.00 99 VAL A CA 1
ATOM 693 C C . VAL A 1 99 ? -12.939 -5.626 7.760 1.00 71.00 99 VAL A C 1
ATOM 695 O O . VAL A 1 99 ? -13.999 -5.276 8.274 1.00 71.00 99 VAL A O 1
ATOM 698 N N . TRP A 1 100 ? -12.827 -6.763 7.065 1.00 74.56 100 TRP A N 1
ATOM 699 C CA . TRP A 1 100 ? -13.944 -7.693 6.874 1.00 74.56 100 TRP A CA 1
ATOM 700 C C . TRP A 1 100 ? -14.537 -8.094 8.219 1.00 74.56 100 TRP A C 1
ATOM 702 O O . TRP A 1 100 ? -15.741 -7.974 8.427 1.00 74.56 100 TRP A O 1
ATOM 712 N N . ARG A 1 101 ? -13.707 -8.544 9.166 1.00 72.06 101 ARG A N 1
ATOM 713 C CA . ARG A 1 101 ? -14.170 -8.998 10.481 1.00 72.06 101 ARG A CA 1
ATOM 714 C C . ARG A 1 101 ? -14.882 -7.888 11.253 1.00 72.06 101 ARG A C 1
ATOM 716 O O . ARG A 1 101 ? -15.880 -8.169 11.912 1.00 72.06 101 ARG A O 1
ATOM 723 N N . ALA A 1 102 ? -14.409 -6.647 11.159 1.00 67.38 102 ALA A N 1
ATOM 724 C CA . ALA A 1 102 ? -15.058 -5.492 11.773 1.00 67.38 102 ALA A CA 1
ATOM 725 C C . ALA A 1 102 ? -16.408 -5.150 11.108 1.00 67.38 102 ALA A C 1
ATOM 727 O O . ALA A 1 102 ? -17.390 -4.925 11.819 1.00 67.38 102 ALA A O 1
ATOM 728 N N . VAL A 1 103 ? -16.493 -5.196 9.768 1.00 71.12 103 VAL A N 1
ATOM 729 C CA . VAL A 1 103 ? -17.760 -5.035 9.021 1.00 71.12 103 VAL A CA 1
ATOM 730 C C . VAL A 1 103 ? -18.750 -6.141 9.392 1.00 71.12 103 VAL A C 1
ATOM 732 O O . VAL A 1 103 ? -19.889 -5.854 9.756 1.00 71.12 103 VAL A O 1
ATOM 735 N N . ALA A 1 104 ? -18.311 -7.401 9.364 1.00 70.50 104 ALA A N 1
ATOM 736 C CA . ALA A 1 104 ? -19.141 -8.567 9.659 1.00 70.50 104 ALA A CA 1
ATOM 737 C C . ALA A 1 104 ? -19.691 -8.541 11.093 1.00 70.50 104 ALA A C 1
ATOM 739 O O . ALA A 1 104 ? -20.818 -8.963 11.338 1.00 70.50 104 ALA A O 1
ATOM 740 N N . ARG A 1 105 ? -18.918 -7.998 12.041 1.00 67.19 105 ARG A N 1
ATOM 741 C CA . ARG A 1 105 ? -19.330 -7.827 13.441 1.00 67.19 105 ARG A CA 1
ATOM 742 C C . ARG A 1 105 ? -20.129 -6.543 13.699 1.00 67.19 105 ARG A C 1
ATOM 744 O O . ARG A 1 105 ? -20.499 -6.307 14.844 1.00 67.19 105 ARG A O 1
ATOM 751 N N . ARG A 1 106 ? -20.382 -5.718 12.670 1.00 63.09 106 ARG A N 1
ATOM 752 C CA . ARG A 1 106 ? -21.083 -4.420 12.747 1.00 63.09 106 ARG A CA 1
ATOM 753 C C . ARG A 1 106 ? -20.600 -3.535 13.902 1.00 63.09 106 ARG A C 1
ATOM 755 O O . ARG A 1 106 ? -21.390 -2.839 14.531 1.00 63.09 106 ARG A O 1
ATOM 762 N N . THR A 1 107 ? -19.297 -3.533 14.181 1.00 58.88 107 THR A N 1
ATOM 763 C CA . THR A 1 107 ? -18.739 -2.834 15.353 1.00 58.88 107 THR A CA 1
ATOM 764 C C . THR A 1 107 ? -18.763 -1.309 15.229 1.00 58.88 107 THR A C 1
ATOM 766 O O . THR A 1 107 ? -18.367 -0.621 16.164 1.00 58.88 107 THR A O 1
ATOM 769 N N . GLY A 1 108 ? -19.191 -0.762 14.083 1.00 57.12 108 GLY A N 1
ATOM 770 C CA . GLY A 1 108 ? -19.151 0.678 13.817 1.00 57.12 108 GLY A CA 1
ATOM 771 C C . GLY A 1 108 ? -17.724 1.232 13.767 1.00 57.12 108 GLY A C 1
ATOM 772 O O . GLY A 1 108 ? -17.525 2.432 13.943 1.00 57.12 108 GLY A O 1
ATOM 773 N N . ALA A 1 109 ? -16.725 0.364 13.563 1.00 56.62 109 ALA A N 1
ATOM 774 C CA . ALA A 1 109 ? -15.333 0.770 13.466 1.00 56.62 109 ALA A CA 1
ATOM 775 C C . ALA A 1 109 ? -15.143 1.782 12.322 1.00 56.62 109 ALA A C 1
ATOM 777 O O . ALA A 1 109 ? -15.852 1.759 11.315 1.00 56.62 109 ALA A O 1
ATOM 778 N N . VAL A 1 110 ? -14.158 2.663 12.473 1.00 61.56 110 VAL A N 1
ATOM 779 C CA . VAL A 1 110 ? -13.794 3.678 11.475 1.00 61.56 110 VAL A CA 1
ATOM 780 C C . VAL A 1 110 ? -12.414 3.326 10.922 1.00 61.56 110 VAL A C 1
ATOM 782 O O . VAL A 1 110 ? -11.477 3.098 11.693 1.00 61.56 110 VAL A O 1
ATOM 785 N N . CYS A 1 111 ? -12.276 3.250 9.595 1.00 60.59 111 CYS A N 1
ATOM 786 C CA . CYS A 1 111 ? -11.016 2.891 8.943 1.00 60.59 111 CYS A CA 1
ATOM 787 C C . CYS A 1 111 ? -10.203 4.167 8.778 1.00 60.59 111 CYS A C 1
ATOM 789 O O . CYS A 1 111 ? -10.560 5.021 7.977 1.00 60.59 111 CYS A O 1
ATOM 791 N N . ARG A 1 112 ? -9.095 4.291 9.508 1.00 63.62 112 ARG A N 1
ATOM 792 C CA . ARG A 1 112 ? -8.187 5.447 9.394 1.00 63.62 112 ARG A CA 1
ATOM 793 C C . ARG A 1 112 ? -6.884 5.112 8.667 1.00 63.62 112 ARG A C 1
ATOM 795 O O . ARG A 1 112 ? -5.914 5.859 8.740 1.00 63.62 112 ARG A O 1
ATOM 802 N N . CYS A 1 113 ? -6.848 3.982 7.957 1.00 62.22 113 CYS A N 1
ATOM 803 C CA . CYS A 1 113 ? -5.652 3.501 7.265 1.00 62.22 113 CYS A CA 1
ATOM 804 C C . CYS A 1 113 ? -5.177 4.441 6.141 1.00 62.22 113 CYS A C 1
ATOM 806 O O . CYS A 1 113 ? -4.006 4.383 5.795 1.00 62.22 113 CYS A O 1
ATOM 808 N N . PHE A 1 114 ? -6.023 5.324 5.598 1.00 59.38 114 PHE A N 1
ATOM 809 C CA . PHE A 1 114 ? -5.671 6.197 4.461 1.00 59.38 114 PHE A CA 1
ATOM 810 C C . PHE A 1 114 ? -5.843 7.698 4.735 1.00 59.38 114 PHE A C 1
ATOM 812 O O . PHE A 1 114 ? -5.841 8.495 3.804 1.00 59.38 114 PHE A O 1
ATOM 819 N N . GLY A 1 115 ? -5.960 8.101 6.004 1.00 54.28 115 GLY A N 1
ATOM 820 C CA . GLY A 1 115 ? -6.050 9.511 6.390 1.00 54.28 115 GLY A CA 1
ATOM 821 C C . GLY A 1 115 ? -7.180 9.808 7.381 1.00 54.28 115 GLY A C 1
ATOM 822 O O . GLY A 1 115 ? -7.760 8.884 7.957 1.00 54.28 115 GLY A O 1
ATOM 823 N N . PRO A 1 116 ? -7.502 11.097 7.604 1.00 49.78 116 PRO A N 1
ATOM 824 C CA . PRO A 1 116 ? -8.448 11.553 8.628 1.00 49.78 116 PRO A CA 1
ATOM 825 C C . PRO A 1 116 ? -9.929 11.272 8.312 1.00 49.78 116 PRO A C 1
ATOM 827 O O . PRO A 1 116 ? -10.803 11.798 9.004 1.00 49.78 116 PRO A O 1
ATOM 830 N N . ALA A 1 117 ? -10.232 10.464 7.290 1.00 50.72 117 ALA A N 1
ATOM 831 C CA . ALA A 1 117 ? -11.596 10.171 6.867 1.00 50.72 117 ALA A CA 1
ATOM 832 C C . ALA A 1 117 ? -12.413 9.551 8.017 1.00 50.72 117 ALA A C 1
ATOM 834 O O . ALA A 1 117 ? -12.078 8.504 8.573 1.00 50.72 117 ALA A O 1
ATOM 835 N N . ARG A 1 118 ? -13.498 10.241 8.387 1.00 52.59 118 ARG A N 1
ATOM 836 C CA . ARG A 1 118 ? -14.441 9.876 9.456 1.00 52.59 118 ARG A CA 1
ATOM 837 C C . ARG A 1 118 ? -15.601 9.045 8.902 1.00 52.59 118 ARG A C 1
ATOM 839 O O . ARG A 1 118 ? -16.752 9.303 9.238 1.00 52.59 118 ARG A O 1
ATOM 846 N N . THR A 1 119 ? -15.327 8.099 8.010 1.00 52.88 119 THR A N 1
ATOM 847 C CA . THR A 1 119 ? -16.378 7.292 7.382 1.00 52.88 119 THR A CA 1
ATOM 848 C C . THR A 1 119 ? -16.510 5.948 8.096 1.00 52.88 119 THR A C 1
ATOM 850 O O . THR A 1 119 ? -15.528 5.259 8.382 1.00 52.88 119 THR A O 1
ATOM 853 N N . VAL A 1 120 ? -17.744 5.596 8.461 1.00 53.88 120 VAL A N 1
ATOM 854 C CA . VAL A 1 120 ? -18.066 4.296 9.067 1.00 53.88 120 VAL A CA 1
ATOM 855 C C . VAL A 1 120 ? -17.642 3.193 8.095 1.00 53.88 120 VAL A C 1
ATOM 857 O O . VAL A 1 120 ? -17.876 3.328 6.892 1.00 53.88 120 VAL A O 1
ATOM 860 N N . LEU A 1 121 ? -17.015 2.121 8.601 1.00 55.19 121 LEU A N 1
ATOM 861 C CA . LEU A 1 121 ? -16.558 0.998 7.776 1.00 55.19 121 LEU A CA 1
ATOM 862 C C . LEU A 1 121 ? -17.690 0.502 6.860 1.00 55.19 121 LEU A C 1
ATOM 864 O O . LEU A 1 121 ? -18.657 -0.100 7.322 1.00 55.19 121 LEU A O 1
ATOM 868 N N . ALA A 1 122 ? -17.538 0.721 5.558 1.00 61.84 122 ALA A N 1
ATOM 869 C CA . ALA A 1 122 ? -18.426 0.202 4.527 1.00 61.84 122 ALA A CA 1
ATOM 870 C C . ALA A 1 122 ? -17.693 -0.815 3.636 1.00 61.84 122 ALA A C 1
ATOM 872 O O . ALA A 1 122 ? -16.461 -0.829 3.563 1.00 61.84 122 ALA A O 1
ATOM 873 N N . HIS A 1 123 ? -18.459 -1.650 2.924 1.00 63.69 123 HIS A N 1
ATOM 874 C CA . HIS A 1 123 ? -17.944 -2.688 2.017 1.00 63.69 123 HIS A CA 1
ATOM 875 C C . HIS A 1 123 ? -16.925 -2.145 0.995 1.00 63.69 123 HIS A C 1
ATOM 877 O O . HIS A 1 123 ? -15.991 -2.848 0.619 1.00 63.69 123 HIS A O 1
ATOM 883 N N . ARG A 1 124 ? -17.027 -0.860 0.630 1.00 67.00 124 ARG A N 1
ATOM 884 C CA . ARG A 1 124 ? -16.066 -0.143 -0.225 1.00 67.00 124 ARG A CA 1
ATOM 885 C C . ARG A 1 124 ? -14.608 -0.223 0.246 1.00 67.00 124 ARG A C 1
ATOM 887 O O . ARG A 1 124 ? -13.713 -0.367 -0.582 1.00 67.00 124 ARG A O 1
ATOM 894 N N . HIS A 1 125 ? -14.345 -0.220 1.555 1.00 69.00 125 HIS A N 1
ATOM 895 C CA . HIS A 1 125 ? -12.971 -0.335 2.060 1.00 69.00 125 HIS A CA 1
ATOM 896 C C . HIS A 1 125 ? -12.413 -1.758 1.927 1.00 69.00 125 HIS A C 1
ATOM 898 O O . HIS A 1 125 ? -11.203 -1.922 1.775 1.00 69.00 125 HIS A O 1
ATOM 904 N N . VAL A 1 126 ? -13.283 -2.776 1.956 1.00 71.06 126 VAL A N 1
ATOM 905 C CA . VAL A 1 126 ? -12.900 -4.169 1.681 1.00 71.06 126 VAL A CA 1
ATOM 906 C C . VAL A 1 126 ? -12.517 -4.308 0.211 1.00 71.06 126 VAL A C 1
ATOM 908 O O . VAL A 1 126 ? -11.470 -4.875 -0.080 1.00 71.06 126 VAL A O 1
ATOM 911 N N . VAL A 1 127 ? -13.302 -3.718 -0.698 1.00 75.44 127 VAL A N 1
ATOM 912 C CA . VAL A 1 127 ? -13.009 -3.722 -2.140 1.00 75.44 127 VAL A CA 1
ATOM 913 C C . VAL A 1 127 ? -11.660 -3.065 -2.426 1.00 75.44 127 VAL A C 1
ATOM 915 O O . VAL A 1 127 ? -10.830 -3.675 -3.090 1.00 75.44 127 VAL A O 1
ATOM 918 N N . ARG A 1 128 ? -11.379 -1.878 -1.867 1.00 77.38 128 ARG A N 1
ATOM 919 C CA . ARG A 1 128 ? -10.079 -1.209 -2.057 1.00 77.38 128 ARG A CA 1
ATOM 920 C C . ARG A 1 128 ? -8.904 -2.077 -1.597 1.00 77.38 128 ARG A C 1
ATOM 922 O O . ARG A 1 128 ? -7.926 -2.216 -2.328 1.00 77.38 128 ARG A O 1
ATOM 929 N N . ASN A 1 129 ? -8.982 -2.656 -0.398 1.00 82.50 129 ASN A N 1
ATOM 930 C CA . ASN A 1 129 ? -7.891 -3.480 0.125 1.00 82.50 129 ASN A CA 1
ATOM 931 C C . ASN A 1 129 ? -7.741 -4.795 -0.662 1.00 82.50 129 ASN A C 1
ATOM 933 O O . ASN A 1 129 ? -6.617 -5.232 -0.897 1.00 82.50 129 ASN A O 1
ATOM 937 N N . ALA A 1 130 ? -8.848 -5.380 -1.127 1.00 81.00 130 ALA A N 1
ATOM 938 C CA . ALA A 1 130 ? -8.830 -6.551 -1.997 1.00 81.00 130 ALA A CA 1
ATOM 939 C C . ALA A 1 130 ? -8.209 -6.237 -3.368 1.00 81.00 130 ALA A C 1
ATOM 941 O O . ALA A 1 130 ? -7.398 -7.017 -3.854 1.00 81.00 130 ALA A O 1
ATOM 942 N N . LEU A 1 131 ? -8.513 -5.081 -3.966 1.00 84.50 131 LEU A N 1
ATOM 943 C CA . LEU A 1 131 ? -7.880 -4.635 -5.211 1.00 84.50 131 LEU A CA 1
ATOM 944 C C . LEU A 1 131 ? -6.369 -4.447 -5.034 1.00 84.50 131 LEU A C 1
ATOM 946 O O . LEU A 1 131 ? -5.598 -4.924 -5.861 1.00 84.50 131 LEU A O 1
ATOM 950 N N . LEU A 1 132 ? -5.933 -3.822 -3.937 1.00 84.62 132 LEU A N 1
ATOM 951 C CA . LEU A 1 132 ? -4.507 -3.683 -3.617 1.00 84.62 132 LEU A CA 1
ATOM 952 C C . LEU A 1 132 ? -3.815 -5.036 -3.426 1.00 84.62 132 LEU A C 1
ATOM 954 O O . LEU A 1 132 ? -2.697 -5.225 -3.904 1.00 84.62 132 LEU A O 1
ATOM 958 N N . LEU A 1 133 ? -4.487 -5.988 -2.774 1.00 86.25 133 LEU A N 1
ATOM 959 C CA . LEU A 1 133 ? -4.000 -7.358 -2.640 1.00 86.25 133 LEU A CA 1
ATOM 960 C C . LEU A 1 133 ? -3.860 -8.037 -4.010 1.00 86.25 133 LEU A C 1
ATOM 962 O O . LEU A 1 133 ? -2.820 -8.626 -4.288 1.00 86.25 133 LEU A O 1
ATOM 966 N N . LEU A 1 134 ? -4.866 -7.923 -4.880 1.00 87.50 134 LEU A N 1
ATOM 967 C CA . LEU A 1 134 ? -4.824 -8.489 -6.230 1.00 87.50 134 LEU A CA 1
ATOM 968 C C . LEU A 1 134 ? -3.698 -7.878 -7.071 1.00 87.50 134 LEU A C 1
ATOM 970 O O . LEU A 1 134 ? -3.001 -8.614 -7.760 1.00 87.50 134 LEU A O 1
ATOM 974 N N . VAL A 1 135 ? -3.470 -6.564 -6.979 1.00 88.44 135 VAL A N 1
ATOM 975 C CA . VAL A 1 135 ? -2.353 -5.892 -7.664 1.00 88.44 135 VAL A CA 1
ATOM 976 C C . VAL A 1 135 ? -1.005 -6.398 -7.147 1.00 88.44 135 VAL A C 1
ATOM 978 O O . VAL A 1 135 ? -0.123 -6.699 -7.951 1.00 88.44 135 VAL A O 1
ATOM 981 N N . ALA A 1 136 ? -0.847 -6.554 -5.829 1.00 87.12 136 ALA A N 1
ATOM 982 C CA . ALA A 1 136 ? 0.380 -7.095 -5.244 1.00 87.12 136 ALA A CA 1
ATOM 983 C C . ALA A 1 136 ? 0.645 -8.541 -5.705 1.00 87.12 136 ALA A C 1
ATOM 985 O O . ALA A 1 136 ? 1.765 -8.873 -6.096 1.00 87.12 136 ALA A O 1
ATOM 986 N N . LEU A 1 137 ? -0.393 -9.386 -5.728 1.00 88.38 137 LEU A N 1
ATOM 987 C CA . LEU A 1 137 ? -0.305 -10.761 -6.225 1.00 88.38 137 LEU A CA 1
ATOM 988 C C . LEU A 1 137 ? -0.002 -10.807 -7.727 1.00 88.38 137 LEU A C 1
ATOM 990 O O . LEU A 1 137 ? 0.861 -11.572 -8.144 1.00 88.38 137 LEU A O 1
ATOM 994 N N . ALA A 1 138 ? -0.648 -9.966 -8.537 1.00 87.00 138 ALA A N 1
ATOM 995 C CA . ALA A 1 138 ? -0.384 -9.873 -9.970 1.00 87.00 138 ALA A CA 1
ATOM 996 C C . ALA A 1 138 ? 1.064 -9.445 -10.253 1.00 87.00 138 ALA A C 1
ATOM 998 O O . ALA A 1 138 ? 1.709 -10.017 -11.129 1.00 87.00 138 ALA A O 1
ATOM 999 N N . GLY A 1 139 ? 1.600 -8.496 -9.477 1.00 83.12 139 GLY A N 1
ATOM 1000 C CA . GLY A 1 139 ? 3.010 -8.114 -9.532 1.00 83.12 139 GLY A CA 1
ATOM 1001 C C . GLY A 1 139 ? 3.943 -9.284 -9.213 1.00 83.12 139 GLY A C 1
ATOM 1002 O O . GLY A 1 139 ? 4.904 -9.513 -9.945 1.00 83.12 139 GLY A O 1
ATOM 1003 N N . LEU A 1 140 ? 3.632 -10.062 -8.171 1.00 85.06 140 LEU A N 1
ATOM 1004 C CA . LEU A 1 140 ? 4.423 -11.226 -7.767 1.00 85.06 140 LEU A CA 1
ATOM 1005 C C . LEU A 1 140 ? 4.417 -12.325 -8.838 1.00 85.06 140 LEU A C 1
ATOM 1007 O O . LEU A 1 140 ? 5.476 -12.806 -9.233 1.00 85.06 140 LEU A O 1
ATOM 1011 N N . VAL A 1 141 ? 3.232 -12.663 -9.352 1.00 86.81 141 VAL A N 1
ATOM 1012 C CA . VAL A 1 141 ? 3.055 -13.634 -10.439 1.00 86.81 141 VAL A CA 1
ATOM 1013 C C . VAL A 1 141 ? 3.806 -13.172 -11.685 1.00 86.81 141 VAL A C 1
ATOM 1015 O O . VAL A 1 141 ? 4.537 -13.954 -12.284 1.00 86.81 141 VAL A O 1
ATOM 1018 N N . ALA A 1 142 ? 3.703 -11.891 -12.049 1.00 84.12 142 ALA A N 1
ATOM 1019 C CA . ALA A 1 142 ? 4.432 -11.342 -13.184 1.00 84.12 142 ALA A CA 1
ATOM 1020 C C . ALA A 1 142 ? 5.953 -11.497 -13.025 1.00 84.12 142 ALA A C 1
ATOM 1022 O O . ALA A 1 142 ? 6.618 -11.838 -13.999 1.00 84.12 142 ALA A O 1
ATOM 1023 N N . MET A 1 143 ? 6.509 -11.326 -11.818 1.00 78.25 143 MET A N 1
ATOM 1024 C CA . MET A 1 143 ? 7.941 -11.549 -11.573 1.00 78.25 143 MET A CA 1
ATOM 1025 C C . MET A 1 143 ? 8.357 -13.018 -11.715 1.00 78.25 143 MET A C 1
ATOM 1027 O O . MET A 1 143 ? 9.473 -13.287 -12.164 1.00 78.25 143 MET A O 1
ATOM 1031 N N . SER A 1 144 ? 7.484 -13.972 -11.385 1.00 78.88 144 SER A N 1
ATOM 1032 C CA . SER A 1 144 ? 7.762 -15.406 -11.558 1.00 78.88 144 SER A CA 1
ATOM 1033 C C . SER A 1 144 ? 7.961 -15.809 -13.022 1.00 78.88 144 SER A C 1
ATOM 1035 O O . SER A 1 144 ? 8.673 -16.774 -13.278 1.00 78.88 144 SER A O 1
ATOM 1037 N N . TYR A 1 145 ? 7.397 -15.052 -13.968 1.00 75.25 145 TYR A N 1
ATOM 1038 C CA . TYR A 1 145 ? 7.498 -15.314 -15.409 1.00 75.25 145 TYR A CA 1
ATOM 1039 C C . TYR A 1 145 ? 8.500 -14.414 -16.151 1.00 75.25 145 TYR A C 1
ATOM 1041 O O . TYR A 1 145 ? 8.666 -14.563 -17.358 1.00 75.25 145 TYR A O 1
ATOM 1049 N N . VAL A 1 146 ? 9.160 -13.466 -15.473 1.00 67.81 146 VAL A N 1
ATOM 1050 C CA . VAL A 1 146 ? 10.219 -12.647 -16.091 1.00 67.81 146 VAL A CA 1
ATOM 1051 C C . VAL A 1 146 ? 11.522 -13.442 -16.104 1.00 67.81 146 VAL A C 1
ATOM 1053 O O . VAL A 1 146 ? 12.042 -13.785 -15.038 1.00 67.81 146 VAL A O 1
ATOM 1056 N N . SER A 1 147 ? 12.066 -13.693 -17.293 1.00 61.03 147 SER A N 1
ATOM 1057 C CA . SER A 1 147 ? 13.413 -14.243 -17.477 1.00 61.03 147 SER A CA 1
ATOM 1058 C C . SER A 1 147 ? 14.471 -13.184 -17.150 1.00 61.03 147 SER A C 1
ATOM 1060 O O . SER A 1 147 ? 14.262 -11.996 -17.378 1.00 61.03 147 SER A O 1
ATOM 1062 N N . THR A 1 148 ? 15.633 -13.591 -16.631 1.00 57.78 148 THR A N 1
ATOM 1063 C CA . THR A 1 148 ? 16.734 -12.689 -16.218 1.00 57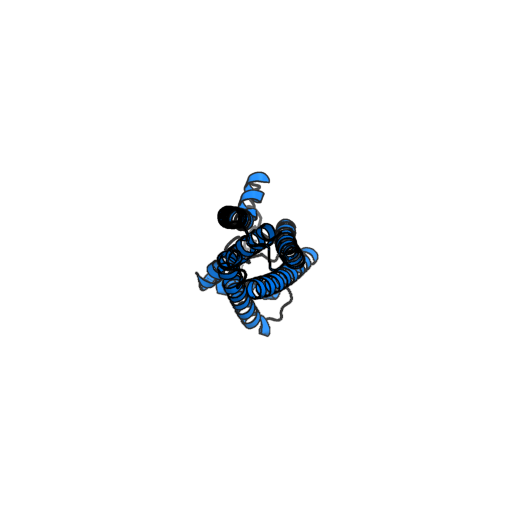.78 148 THR A CA 1
ATOM 1064 C C . THR A 1 148 ? 17.364 -11.876 -17.359 1.00 57.78 148 THR A C 1
ATOM 1066 O O . THR A 1 148 ? 18.209 -11.026 -17.095 1.00 57.78 148 THR A O 1
ATOM 1069 N N . VAL A 1 149 ? 16.953 -12.125 -18.605 1.00 52.16 149 VAL A N 1
ATOM 1070 C CA . VAL A 1 149 ? 17.480 -11.512 -19.836 1.00 52.16 149 VAL A CA 1
ATOM 1071 C C . VAL A 1 149 ? 16.545 -10.425 -20.397 1.00 52.16 149 VAL A C 1
ATOM 1073 O O . VAL A 1 149 ? 16.960 -9.646 -21.249 1.00 52.16 149 VAL A O 1
ATOM 1076 N N . ASP A 1 150 ? 15.311 -10.306 -19.891 1.00 60.53 150 ASP A N 1
ATOM 1077 C CA . ASP A 1 150 ? 14.361 -9.277 -20.336 1.00 60.53 150 ASP A CA 1
ATOM 1078 C C . ASP A 1 150 ? 14.688 -7.923 -19.690 1.00 60.53 150 ASP A C 1
ATOM 1080 O O . ASP A 1 150 ? 14.076 -7.508 -18.700 1.00 60.53 150 ASP A O 1
ATOM 1084 N N . VAL A 1 151 ? 15.673 -7.222 -20.251 1.00 62.91 151 VAL A N 1
ATOM 1085 C CA . VAL A 1 151 ? 15.941 -5.824 -19.904 1.00 62.91 151 VAL A CA 1
ATOM 1086 C C . VAL A 1 151 ? 14.763 -4.989 -20.396 1.00 62.91 151 VAL A C 1
ATOM 1088 O O . VAL A 1 151 ? 14.535 -4.839 -21.596 1.00 62.91 151 VAL A O 1
ATOM 1091 N N . ALA A 1 152 ? 13.973 -4.475 -19.456 1.00 67.44 152 ALA A N 1
ATOM 1092 C CA . ALA A 1 152 ? 12.806 -3.673 -19.779 1.00 67.44 152 ALA A CA 1
ATOM 1093 C C . ALA A 1 152 ? 13.227 -2.340 -20.413 1.00 67.44 152 ALA A C 1
ATOM 1095 O O . ALA A 1 152 ? 14.077 -1.628 -19.879 1.00 67.44 152 ALA A O 1
ATOM 1096 N N . GLU A 1 153 ? 12.588 -1.985 -21.528 1.00 79.56 153 GLU A N 1
ATOM 1097 C CA . GLU A 1 153 ? 12.786 -0.691 -22.180 1.00 79.56 153 GLU A CA 1
ATOM 1098 C C . GLU A 1 153 ? 12.549 0.470 -21.182 1.00 79.56 153 GLU A C 1
ATOM 1100 O O . GLU A 1 153 ? 11.474 0.532 -20.569 1.00 79.56 153 GLU A O 1
ATOM 1105 N N . PRO A 1 154 ? 13.502 1.411 -21.014 1.00 78.88 154 PRO A N 1
ATOM 1106 C CA . PRO A 1 154 ? 13.412 2.465 -20.002 1.00 78.88 154 PRO A CA 1
ATOM 1107 C C . PRO A 1 154 ? 12.151 3.332 -20.104 1.00 78.88 154 PRO A C 1
ATOM 1109 O O . PRO A 1 154 ? 11.550 3.662 -19.080 1.00 78.88 154 PRO A O 1
ATOM 1112 N N . ALA A 1 155 ? 11.708 3.671 -21.320 1.00 83.31 155 ALA A N 1
ATOM 1113 C CA . ALA A 1 155 ? 10.513 4.492 -21.521 1.00 83.31 155 ALA A CA 1
ATOM 1114 C C . ALA A 1 155 ? 9.243 3.784 -21.020 1.00 83.31 155 ALA A C 1
ATOM 1116 O O . ALA A 1 155 ? 8.424 4.382 -20.319 1.00 83.31 155 ALA A O 1
ATOM 1117 N N . ALA A 1 156 ? 9.113 2.485 -21.294 1.00 82.81 156 ALA A N 1
ATOM 1118 C CA . ALA A 1 156 ? 7.997 1.678 -20.820 1.00 82.81 156 ALA A CA 1
ATOM 1119 C C . ALA A 1 156 ? 8.031 1.455 -19.292 1.00 82.81 156 ALA A C 1
ATOM 1121 O O . ALA A 1 156 ? 6.975 1.385 -18.659 1.00 82.81 156 ALA A O 1
ATOM 1122 N N . VAL A 1 157 ? 9.217 1.417 -18.668 1.00 81.94 157 VAL A N 1
ATOM 1123 C CA . VAL A 1 157 ? 9.363 1.409 -17.196 1.00 81.94 157 VAL A CA 1
ATOM 1124 C C . VAL A 1 157 ? 8.854 2.716 -16.586 1.00 81.94 157 VAL A C 1
ATOM 1126 O O . VAL A 1 157 ? 8.067 2.681 -15.638 1.00 81.94 157 VAL A O 1
ATOM 1129 N N . VAL A 1 158 ? 9.250 3.865 -17.144 1.00 85.12 158 VAL A N 1
ATOM 1130 C CA . VAL A 1 158 ? 8.786 5.184 -16.683 1.00 85.12 158 VAL A CA 1
ATOM 1131 C C . VAL A 1 158 ? 7.272 5.307 -16.830 1.00 85.12 158 VAL A C 1
ATOM 1133 O O . VAL A 1 158 ? 6.598 5.733 -15.892 1.00 85.12 158 VAL A O 1
ATOM 1136 N N . LEU A 1 159 ? 6.719 4.876 -17.967 1.00 87.19 159 LEU A N 1
ATOM 1137 C CA . LEU A 1 159 ? 5.278 4.888 -18.196 1.00 87.19 159 LEU A CA 1
ATOM 1138 C C . LEU A 1 159 ? 4.538 4.000 -17.185 1.00 87.19 159 LEU A C 1
ATOM 1140 O O . LEU A 1 159 ? 3.567 4.445 -16.578 1.00 87.19 159 LEU A O 1
ATOM 1144 N N . ALA A 1 160 ? 5.014 2.776 -16.944 1.00 85.50 160 ALA A N 1
ATOM 1145 C CA . ALA A 1 160 ? 4.412 1.871 -15.965 1.00 85.50 160 ALA A CA 1
ATOM 1146 C C . ALA A 1 160 ? 4.444 2.451 -14.539 1.00 85.50 160 ALA A C 1
ATOM 1148 O O . ALA A 1 160 ? 3.450 2.363 -13.813 1.00 85.50 160 ALA A O 1
ATOM 1149 N N . ALA A 1 161 ? 5.553 3.085 -14.149 1.00 84.06 161 ALA A N 1
ATOM 1150 C CA . ALA A 1 161 ? 5.676 3.759 -12.860 1.00 84.06 161 ALA A CA 1
ATOM 1151 C C . ALA A 1 161 ? 4.725 4.964 -12.749 1.00 84.06 161 ALA A C 1
ATOM 1153 O O . ALA A 1 161 ? 4.066 5.130 -11.722 1.00 84.06 161 ALA A O 1
ATOM 1154 N N . ALA A 1 162 ? 4.599 5.769 -13.809 1.00 86.25 162 ALA A N 1
ATOM 1155 C CA . ALA A 1 162 ? 3.681 6.906 -13.859 1.00 86.25 162 ALA A CA 1
ATOM 1156 C C . ALA A 1 162 ? 2.214 6.463 -13.751 1.00 86.25 162 ALA A C 1
ATOM 1158 O O . ALA A 1 162 ? 1.458 7.010 -12.948 1.00 86.25 162 ALA A O 1
ATOM 1159 N N . VAL A 1 163 ? 1.821 5.420 -14.487 1.00 88.56 163 VAL A N 1
ATOM 1160 C CA . VAL A 1 163 ? 0.478 4.826 -14.395 1.00 88.56 163 VAL A CA 1
ATOM 1161 C C . VAL A 1 163 ? 0.233 4.257 -12.992 1.00 88.56 163 VAL A C 1
ATOM 1163 O O . VAL A 1 163 ? -0.847 4.448 -12.433 1.00 88.56 163 VAL A O 1
ATOM 1166 N N . GLY A 1 164 ? 1.243 3.634 -12.375 1.00 83.44 164 GLY A N 1
ATOM 1167 C CA . GLY A 1 164 ? 1.185 3.173 -10.985 1.00 83.44 164 GLY A CA 1
ATOM 1168 C C . GLY A 1 164 ? 0.967 4.314 -9.991 1.00 83.44 164 GLY A C 1
ATOM 1169 O O . GLY A 1 164 ? 0.128 4.204 -9.097 1.00 83.44 164 GLY A O 1
ATOM 1170 N N . ALA A 1 165 ? 1.657 5.440 -10.179 1.00 84.38 165 ALA A N 1
ATOM 1171 C CA . ALA A 1 165 ? 1.494 6.633 -9.352 1.00 84.38 165 ALA A CA 1
ATOM 1172 C C . ALA A 1 165 ? 0.096 7.259 -9.499 1.00 84.38 165 ALA A C 1
ATOM 1174 O O . ALA A 1 165 ? -0.532 7.600 -8.496 1.00 84.38 165 ALA A O 1
ATOM 1175 N N . ILE A 1 166 ? -0.432 7.350 -10.724 1.00 85.75 166 ILE A N 1
ATOM 1176 C CA . ILE A 1 166 ? -1.807 7.812 -10.978 1.00 85.75 166 ILE A CA 1
ATOM 1177 C C . ILE A 1 166 ? -2.813 6.876 -10.294 1.00 85.75 166 ILE A C 1
ATOM 1179 O O . ILE A 1 166 ? -3.714 7.337 -9.590 1.00 85.75 166 ILE A O 1
ATOM 1183 N N . GLY A 1 167 ? -2.622 5.561 -10.430 1.00 83.06 167 GLY A N 1
ATOM 1184 C CA . GLY A 1 167 ? -3.440 4.554 -9.757 1.00 83.06 167 GLY A CA 1
ATOM 1185 C C . GLY A 1 167 ? -3.398 4.683 -8.233 1.00 83.06 167 GLY A C 1
ATOM 1186 O O . GLY A 1 167 ? -4.435 4.612 -7.580 1.00 83.06 167 GLY A O 1
ATOM 1187 N N . ALA A 1 168 ? -2.231 4.958 -7.651 1.00 81.94 168 ALA A N 1
ATOM 1188 C CA . ALA A 1 168 ? -2.092 5.202 -6.219 1.00 81.94 168 ALA A CA 1
ATOM 1189 C C . ALA A 1 168 ? -2.872 6.442 -5.754 1.00 81.94 168 ALA A C 1
ATOM 1191 O O . ALA A 1 168 ? -3.548 6.382 -4.726 1.00 81.94 168 ALA A O 1
ATOM 1192 N N . VAL A 1 169 ? -2.843 7.542 -6.516 1.00 80.31 169 VAL A N 1
ATOM 1193 C CA . VAL A 1 169 ? -3.662 8.732 -6.223 1.00 80.31 169 VAL A CA 1
ATOM 1194 C C . VAL A 1 169 ? -5.149 8.382 -6.266 1.00 80.31 169 VAL A C 1
ATOM 1196 O O . VAL A 1 169 ? -5.877 8.727 -5.334 1.00 80.31 169 VAL A O 1
ATOM 1199 N N . ALA A 1 170 ? -5.589 7.647 -7.291 1.00 80.38 170 ALA A N 1
ATOM 1200 C CA . ALA A 1 170 ? -6.973 7.196 -7.412 1.00 80.38 170 ALA A CA 1
ATOM 1201 C C . ALA A 1 170 ? -7.398 6.294 -6.240 1.00 80.38 170 ALA A C 1
ATOM 1203 O O . ALA A 1 170 ? -8.495 6.451 -5.716 1.00 80.38 170 ALA A O 1
ATOM 1204 N N . VAL A 1 171 ? -6.522 5.398 -5.774 1.00 79.25 171 VAL A N 1
ATOM 1205 C CA . VAL A 1 171 ? -6.776 4.520 -4.619 1.00 79.25 171 VAL A CA 1
ATOM 1206 C C . VAL A 1 171 ? -6.862 5.307 -3.311 1.00 79.25 171 VAL A C 1
ATOM 1208 O O . VAL A 1 171 ? -7.745 5.050 -2.491 1.00 79.25 171 VAL A O 1
ATOM 1211 N N . VAL A 1 172 ? -5.963 6.271 -3.100 1.00 73.69 172 VAL A N 1
ATOM 1212 C CA . VAL A 1 172 ? -5.975 7.125 -1.902 1.00 73.69 172 VAL A CA 1
ATOM 1213 C C . VAL A 1 172 ? -7.229 7.999 -1.877 1.00 73.69 172 VAL A C 1
ATOM 1215 O O . VAL A 1 172 ? -7.831 8.173 -0.822 1.00 73.69 172 VAL A O 1
ATOM 1218 N N . ARG A 1 173 ? -7.657 8.500 -3.039 1.00 71.94 173 ARG A N 1
ATOM 1219 C CA . ARG A 1 173 ? -8.870 9.313 -3.215 1.00 71.94 173 ARG A CA 1
ATOM 1220 C C . ARG A 1 173 ? -10.126 8.494 -3.501 1.00 71.94 173 ARG A C 1
ATOM 1222 O O . ARG A 1 173 ? -11.167 9.070 -3.792 1.00 71.94 173 ARG A O 1
ATOM 1229 N N . PHE A 1 174 ? -10.058 7.170 -3.402 1.00 69.81 174 PHE A N 1
ATOM 1230 C CA . PHE A 1 174 ? -11.164 6.295 -3.783 1.00 69.81 174 PHE A CA 1
ATOM 1231 C C . PHE A 1 174 ? -12.428 6.566 -2.967 1.00 69.81 174 PHE A C 1
ATOM 1233 O O . PHE A 1 174 ? -13.522 6.544 -3.517 1.00 69.81 174 PHE A O 1
ATOM 1240 N N . ASP A 1 175 ? -12.280 6.853 -1.670 1.00 62.69 175 ASP A N 1
ATOM 1241 C CA . ASP A 1 175 ? -13.420 7.166 -0.806 1.00 62.69 175 ASP A CA 1
ATOM 1242 C C . ASP A 1 175 ? -14.059 8.518 -1.193 1.00 62.69 175 ASP A C 1
ATOM 1244 O O . ASP A 1 175 ? -15.281 8.590 -1.292 1.00 62.69 175 ASP A O 1
ATOM 1248 N N . ASP A 1 176 ? -13.254 9.538 -1.529 1.00 61.50 176 ASP A 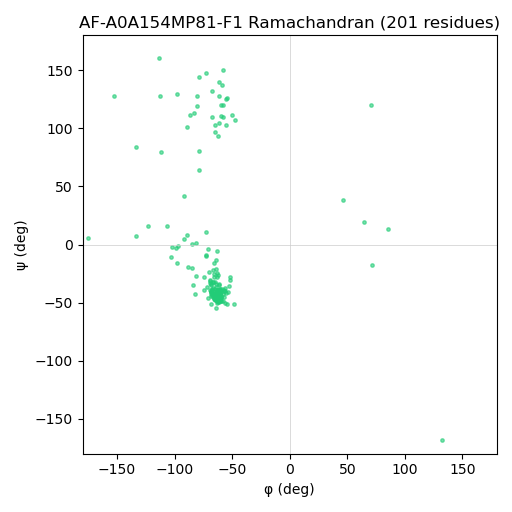N 1
ATOM 1249 C CA . ASP A 1 176 ? -13.737 10.843 -2.019 1.00 61.50 176 ASP A CA 1
ATOM 1250 C C . ASP A 1 176 ? -14.468 10.701 -3.368 1.00 61.50 176 ASP A C 1
ATOM 1252 O O . ASP A 1 176 ? -15.523 11.297 -3.581 1.00 61.50 176 ASP A O 1
ATOM 1256 N N . LEU A 1 177 ? -13.924 9.887 -4.282 1.00 59.06 177 LEU A N 1
ATOM 1257 C CA . LEU A 1 177 ? -14.536 9.596 -5.581 1.00 59.06 177 LEU A CA 1
ATOM 1258 C C . LEU A 1 177 ? -15.839 8.810 -5.412 1.00 59.06 177 LEU A C 1
ATOM 1260 O O . LEU A 1 177 ? -16.843 9.143 -6.033 1.00 59.06 177 LEU A O 1
ATOM 1264 N N . ALA A 1 178 ? -15.849 7.790 -4.555 1.00 63.09 178 ALA A N 1
ATOM 1265 C CA . ALA A 1 178 ? -17.045 7.006 -4.280 1.00 63.09 178 ALA A CA 1
ATOM 1266 C C . ALA A 1 178 ? -18.152 7.862 -3.652 1.00 63.09 178 ALA A C 1
ATOM 1268 O O . ALA A 1 178 ? -19.308 7.699 -4.024 1.00 63.09 178 ALA A O 1
ATOM 1269 N N . ASP A 1 179 ? -17.814 8.789 -2.751 1.00 63.06 179 ASP A N 1
ATOM 1270 C CA . ASP A 1 179 ? -18.777 9.733 -2.174 1.00 63.06 179 ASP A CA 1
ATOM 1271 C C . ASP A 1 179 ? -19.277 10.757 -3.218 1.00 63.06 179 ASP A C 1
ATOM 1273 O O . ASP A 1 179 ? -20.454 11.122 -3.198 1.00 63.06 179 ASP A O 1
ATOM 1277 N N . LEU A 1 180 ? -18.430 11.164 -4.175 1.00 61.31 180 LEU A N 1
ATOM 1278 C CA . LEU A 1 180 ? -18.812 12.034 -5.295 1.00 61.31 180 LEU A CA 1
ATOM 1279 C C . LEU A 1 180 ? -19.789 11.344 -6.263 1.00 61.31 180 LEU A C 1
ATOM 1281 O O . LEU A 1 180 ? -20.770 11.954 -6.684 1.00 61.31 180 LEU A O 1
ATOM 1285 N N . PHE A 1 181 ? -19.550 10.072 -6.594 1.00 66.88 181 PHE A N 1
ATOM 1286 C CA . PHE A 1 181 ? -20.400 9.300 -7.509 1.00 66.88 181 PHE A CA 1
ATOM 1287 C C . PHE A 1 181 ? -21.648 8.709 -6.843 1.00 66.88 181 PHE A C 1
ATOM 1289 O O . PHE A 1 181 ? -22.656 8.514 -7.517 1.00 66.88 181 PHE A O 1
ATOM 1296 N N . ALA A 1 182 ? -21.616 8.438 -5.535 1.00 64.06 182 ALA A N 1
ATOM 1297 C CA . ALA A 1 182 ? -22.779 7.928 -4.806 1.00 64.06 182 ALA A CA 1
ATOM 1298 C C . ALA A 1 182 ? -23.872 8.990 -4.590 1.00 64.06 182 ALA A C 1
ATOM 1300 O O . ALA A 1 182 ? -24.972 8.638 -4.169 1.00 64.06 182 ALA A O 1
ATOM 1301 N N . GLY A 1 183 ? -23.588 10.264 -4.888 1.00 47.50 183 GLY A N 1
ATOM 1302 C CA . GLY A 1 183 ? -24.460 11.383 -4.560 1.00 47.50 183 GLY A CA 1
ATOM 1303 C C . GLY A 1 183 ? -24.446 11.621 -3.052 1.00 47.50 183 GLY A C 1
ATOM 1304 O O . GLY A 1 183 ? -24.781 10.750 -2.253 1.00 47.50 183 GLY A O 1
ATOM 1305 N N . SER A 1 184 ? -24.028 12.807 -2.629 1.00 46.97 184 SER A N 1
ATOM 1306 C CA . SER A 1 184 ? -23.930 13.162 -1.216 1.00 46.97 184 SER A CA 1
ATOM 1307 C C . SER A 1 184 ? -25.267 12.965 -0.484 1.00 46.97 184 SER A C 1
ATOM 1309 O O . SER A 1 184 ? -26.147 13.821 -0.563 1.00 46.97 184 SER A O 1
ATOM 1311 N N . VAL A 1 185 ? -25.412 11.884 0.286 1.00 50.53 185 VAL A N 1
ATOM 1312 C CA . VAL A 1 185 ? -26.349 11.855 1.414 1.00 50.53 185 VAL A CA 1
ATOM 1313 C C . VAL A 1 185 ? -25.607 12.497 2.584 1.00 50.53 185 VAL A C 1
ATOM 1315 O O . VAL A 1 185 ? -24.616 11.926 3.048 1.00 50.53 185 VAL A O 1
ATOM 1318 N N . PRO A 1 186 ? -26.025 13.673 3.083 1.00 43.66 186 PRO A N 1
ATOM 1319 C CA . PRO A 1 186 ? -25.389 14.288 4.237 1.00 43.66 186 PRO A CA 1
ATOM 1320 C C . PRO A 1 186 ? -25.525 13.356 5.448 1.00 43.66 186 PRO A C 1
ATOM 1322 O O . PRO A 1 186 ? -26.585 13.268 6.066 1.00 43.66 186 PRO A O 1
ATOM 1325 N N . GLN A 1 187 ? -24.453 12.662 5.836 1.00 52.44 187 GLN A N 1
ATOM 1326 C CA . GLN A 1 187 ? -24.395 11.939 7.112 1.00 52.44 187 GLN A CA 1
ATOM 1327 C C . GLN A 1 187 ? -24.111 12.935 8.246 1.00 52.44 187 GLN A C 1
ATOM 1329 O O . GLN A 1 187 ? -23.062 12.918 8.882 1.00 52.44 187 GLN A O 1
ATOM 1334 N N . GLY A 1 188 ? -25.054 13.859 8.451 1.00 42.53 188 GLY A N 1
ATOM 1335 C CA . GLY A 1 188 ? -24.954 14.967 9.404 1.00 42.53 188 GLY A CA 1
ATOM 1336 C C . GLY A 1 188 ? -26.194 15.183 10.274 1.00 42.53 188 GLY A C 1
ATOM 1337 O O . GLY A 1 188 ? -26.237 16.155 11.019 1.00 42.53 188 GLY A O 1
ATOM 1338 N N . ALA A 1 189 ? -27.197 14.302 10.232 1.00 45.94 189 ALA A N 1
ATOM 1339 C CA . ALA A 1 189 ? -28.403 14.432 11.052 1.00 45.94 189 ALA A CA 1
ATOM 1340 C C . ALA A 1 189 ? -28.748 13.095 11.720 1.00 45.94 189 ALA A C 1
ATOM 1342 O O . ALA A 1 189 ? -29.546 12.321 11.205 1.00 45.94 189 ALA A O 1
ATOM 1343 N N . GLY A 1 190 ? -28.127 12.784 12.864 1.00 44.34 190 GLY A N 1
ATOM 1344 C CA . GLY A 1 190 ? -28.432 11.506 13.514 1.00 44.34 190 GLY A CA 1
ATOM 1345 C C . GLY A 1 190 ? -27.824 11.183 14.872 1.00 44.34 190 GLY A C 1
ATOM 1346 O O . GLY A 1 190 ? -28.065 10.088 15.357 1.00 44.34 190 GLY A O 1
ATOM 1347 N N . VAL A 1 191 ? -27.097 12.083 15.541 1.00 51.38 191 VAL A N 1
ATOM 1348 C CA . VAL A 1 191 ? -26.863 11.938 16.991 1.00 51.38 191 VAL A CA 1
ATOM 1349 C C . VAL A 1 191 ? -27.605 13.062 17.688 1.00 51.38 191 VAL A C 1
ATOM 1351 O O . VAL A 1 191 ? -27.048 14.093 18.063 1.00 51.38 191 VAL A O 1
ATOM 1354 N N . ARG A 1 192 ? -28.917 12.866 17.837 1.00 47.53 192 ARG A N 1
ATOM 1355 C CA . ARG A 1 192 ? -29.751 13.670 18.727 1.00 47.53 192 ARG A CA 1
ATOM 1356 C C . ARG A 1 192 ? -29.220 13.431 20.141 1.00 47.53 192 ARG A C 1
ATOM 1358 O O . ARG A 1 192 ? -29.589 12.454 20.787 1.00 47.53 192 ARG A O 1
ATOM 1365 N N . ARG A 1 193 ? -28.308 14.295 20.608 1.00 49.84 193 ARG A N 1
ATOM 1366 C CA . ARG A 1 193 ? -27.914 14.388 22.020 1.00 49.84 193 ARG A CA 1
ATOM 1367 C C . ARG A 1 193 ? -29.204 14.430 22.836 1.00 49.84 193 ARG A C 1
ATOM 1369 O O . ARG A 1 193 ? -29.935 15.419 22.802 1.00 49.84 193 ARG A O 1
ATOM 1376 N N . ARG A 1 194 ? -29.517 13.337 23.531 1.00 48.84 194 ARG A N 1
ATOM 1377 C CA . ARG A 1 194 ? -30.636 13.282 24.468 1.00 48.84 194 ARG A CA 1
ATOM 1378 C C . ARG A 1 194 ? -30.284 14.251 25.597 1.00 48.84 194 ARG A C 1
ATOM 1380 O O . ARG A 1 194 ? -29.400 13.975 26.402 1.00 48.84 194 ARG A O 1
ATOM 1387 N N . LYS A 1 195 ? -30.898 15.436 25.576 1.00 48.44 195 LYS A N 1
ATOM 1388 C CA . LYS A 1 195 ? -30.776 16.455 26.625 1.00 48.44 195 LYS A CA 1
ATOM 1389 C C . LYS A 1 195 ? -31.166 15.776 27.951 1.00 48.44 195 LYS A C 1
ATOM 1391 O O . LYS A 1 195 ? -32.242 15.174 27.986 1.00 48.44 195 LYS A O 1
ATOM 1396 N N . PRO A 1 196 ? -30.331 15.791 29.004 1.00 48.34 196 PRO A N 1
ATOM 1397 C CA . PRO A 1 196 ? -30.747 15.254 30.290 1.00 48.34 196 PRO A CA 1
ATOM 1398 C C . PRO A 1 196 ? -31.953 16.062 30.771 1.00 48.34 196 PRO A C 1
ATOM 1400 O O . PRO A 1 196 ? -31.936 17.294 30.751 1.00 48.34 196 PRO A O 1
ATOM 1403 N N . ALA A 1 197 ? -33.028 15.356 31.119 1.00 58.38 197 ALA A N 1
ATOM 1404 C CA . ALA A 1 197 ? -34.237 15.960 31.648 1.00 58.38 197 ALA A CA 1
ATOM 1405 C C . ALA A 1 197 ? -33.887 16.708 32.940 1.00 58.38 197 ALA A C 1
ATOM 1407 O O . ALA A 1 197 ? -33.387 16.120 33.899 1.00 58.38 197 ALA A O 1
ATOM 1408 N N . SER A 1 198 ? -34.140 18.014 32.946 1.00 55.31 198 SER A N 1
ATOM 1409 C CA . SER A 1 198 ? -34.083 18.848 34.136 1.00 55.31 198 SER A CA 1
ATOM 1410 C C . SER A 1 198 ? -35.058 18.292 35.173 1.00 55.31 198 SER A C 1
ATOM 1412 O O . SER A 1 198 ? -36.275 18.396 35.004 1.00 55.31 198 SER A O 1
ATOM 1414 N N . ARG A 1 199 ? -34.535 17.709 36.255 1.00 59.34 199 ARG A N 1
ATOM 1415 C CA . ARG A 1 199 ? -35.308 17.469 37.475 1.00 59.34 199 ARG A CA 1
ATOM 1416 C C . ARG A 1 199 ? -35.688 18.834 38.054 1.00 59.34 199 ARG A C 1
ATOM 1418 O O . ARG A 1 199 ? -34.893 19.456 38.750 1.00 59.34 199 ARG A O 1
ATOM 1425 N N . ARG A 1 200 ? -36.907 19.296 37.759 1.00 56.88 200 ARG A N 1
ATOM 1426 C CA . ARG A 1 200 ? -37.624 20.229 38.634 1.00 56.88 200 ARG A CA 1
ATOM 1427 C C . ARG A 1 200 ? -37.782 19.525 39.981 1.00 56.88 200 ARG A C 1
ATOM 1429 O O . ARG A 1 200 ? -38.510 18.541 40.067 1.00 56.88 200 ARG A O 1
ATOM 1436 N N . ARG A 1 201 ? -37.079 19.997 41.009 1.00 59.09 201 ARG A N 1
ATOM 1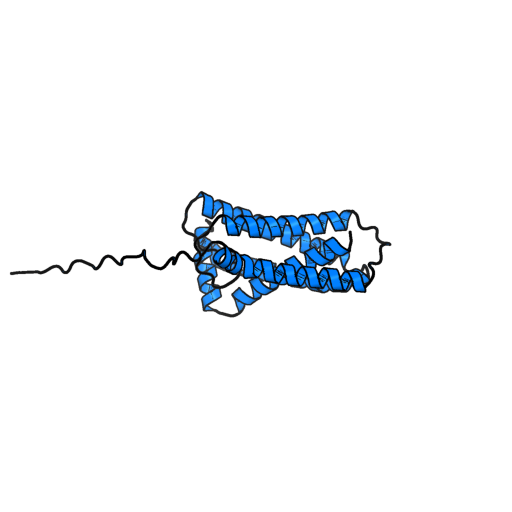437 C CA . ARG A 1 201 ? -37.539 19.849 42.391 1.0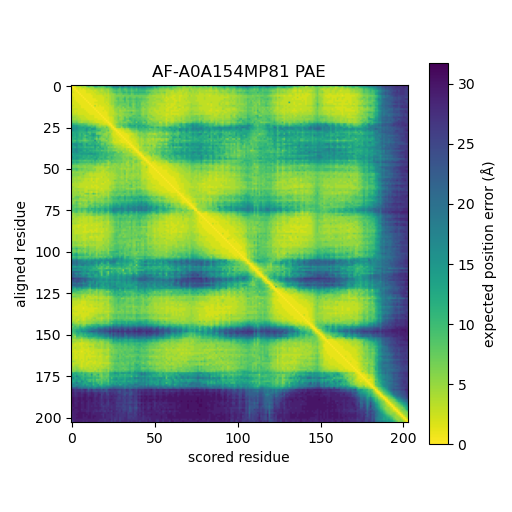0 59.09 201 ARG A CA 1
ATOM 1438 C C . ARG A 1 201 ? -38.393 21.070 42.686 1.00 59.09 201 ARG A C 1
ATOM 1440 O O . ARG A 1 201 ? -37.883 22.172 42.837 1.00 59.09 201 ARG A O 1
ATOM 1447 N N . THR A 1 202 ? -39.696 20.858 42.633 1.00 61.00 202 THR A N 1
ATOM 1448 C CA . THR A 1 202 ? -40.666 21.591 43.437 1.00 61.00 202 THR A CA 1
ATOM 1449 C C . THR A 1 202 ? -40.660 21.003 44.844 1.00 61.00 202 THR A C 1
ATOM 1451 O O . THR A 1 202 ? -40.594 19.775 44.964 1.00 61.00 202 THR A O 1
ATOM 1454 N N . LEU A 1 203 ? -40.834 21.904 45.816 1.00 48.84 203 LEU A N 1
ATOM 1455 C CA . LEU A 1 203 ? -41.006 21.715 47.261 1.00 48.84 203 LEU A CA 1
ATOM 1456 C C . LEU A 1 203 ? -39.700 21.623 48.059 1.00 48.84 203 LEU A C 1
ATOM 1458 O O . LEU A 1 203 ? -38.949 20.634 47.899 1.00 48.84 203 LEU A O 1
#

Secondary structure (DSSP, 8-state):
-HHHHHHHHHHHHHHHHHHHHHHHS-HHHHHHHHHHGGGGT--TTTHHHHHHHHHHHHHHHHHHHHHHHHGGGGSTTHHHHHHHHHHHHHHHHHHHHHHHHHHHTT---B--TTSS---B--HHHHHHHHHHHHHHHHHHHHHHT--TT----HHHHHHHHHHHHHHHHHHHTHHHHHHHHS------S-----PPP------

Sequence (203 aa):
MAYVSVFASALCGLVLLISAVSKVRGKAAYAEFVASVPAFGVPARWTPLFAKVTVAAEFLIAASLMPSAALAASGSGRWLAMAGLVLAAGLFGVLTAAVWRAVARRTGAVCRCFGPARTVLAHRHVVRNALLLLVALAGLVAMSYVSTVDVAEPAAVVLAAAVGAIGAVAVVRFDDLADLFAGSVPQGAGVRRRKPASRRRTL

Radius of gyration: 20.76 Å; Cα contacts (8 Å, |Δi|>4): 232; chains: 1; bounding box: 61×37×69 Å

Nearest PDB structures (foldseek):
  8qae-assembly1_A  TM=3.150E-01  e=5.523E+00  synthetic construct
  3ma9-assembly1_A  TM=2.323E-01  e=8.696E+00  Human immunodeficiency virus 1

Solvent-accessible surface area (backbone atoms only — not comparable to full-atom values): 10818 Å² total; per-residue (Å²): 84,64,47,50,28,28,18,28,28,28,18,53,14,50,42,29,38,53,29,31,50,52,38,72,74,31,74,67,50,36,53,54,48,42,68,45,41,46,63,62,73,43,58,75,90,50,25,65,57,53,47,51,52,51,44,50,48,28,46,53,31,17,66,30,10,50,57,18,44,70,28,48,58,72,62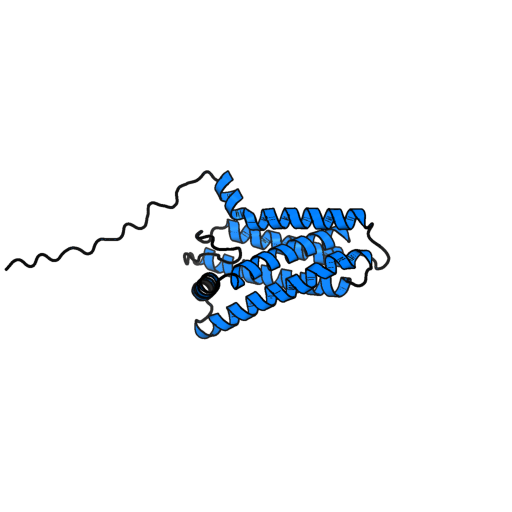,82,17,54,69,45,32,51,54,20,32,53,52,46,28,51,52,29,47,52,51,30,52,43,51,45,54,28,51,76,64,66,64,72,43,59,60,54,70,73,38,92,57,88,49,65,60,49,72,68,61,41,51,54,31,48,50,53,26,51,40,24,48,51,16,48,55,24,54,76,72,49,60,100,78,71,68,49,58,65,67,57,47,51,49,25,31,50,53,11,46,53,50,22,52,50,60,67,41,38,65,62,50,48,46,64,73,67,52,82,71,80,93,78,82,82,80,78,76,79,73,81,79,79,79,79,82,78,134

Foldseek 3Di:
DLLLLLLLLLQLLVLLVLLLCQCVVDPVSVVVQLVLVVLLVDPNVCSVVVSVVSSVLSNQLSVLSVVLLVCSLVLPNLVSSLVSLVSSLVSLVVVLVSLVSSVVVVSQGADCSLHPDRDGRDCQVSVLSVVSNVSSVSSNVVSVPDDSPCNDDPVSSVVSSVSSNVNNVCSSCVVVVCCVVVDDPPPPPPPPPPDPDDPDDDD

Mean predicted aligned error: 11.25 Å

pLDDT: mean 72.62, std 12.06, range [42.53, 88.56]

Organism: NCBI:txid546365